Protein AF-A0AAN2BK96-F1 (afdb_monomer_lite)

Organism: NCBI:txid2721545

Secondary structure (DSSP, 8-state):
----SSSSSSHHHHHHHHHHHHHHHHHHHHHHHHGGG----GGGTS-TTPPPHHHHHHHHTTTT-HHHHHHHHHHHHSS-HHHHHHHHTS---HHHHHTTSPBPP--EEEEEE--EEETTTTEEEPPEEEEEES-SS--BPPTT--THHHHHHHHHHHHHHHHHHHHHHHHHHHHHHHHHHHHHHHHHHHHHHHHHTT-

Structure (mmCIF, N/CA/C/O backbone):
data_AF-A0AAN2BK96-F1
#
_entry.id   AF-A0AAN2BK96-F1
#
loop_
_atom_site.group_PDB
_atom_site.id
_atom_site.type_symbol
_atom_site.label_atom_id
_atom_site.label_alt_id
_atom_site.label_comp_id
_atom_site.label_asym_id
_atom_site.label_entity_id
_atom_site.label_seq_id
_atom_site.pdbx_PDB_ins_code
_atom_site.Cartn_x
_atom_site.Cartn_y
_atom_site.Cartn_z
_atom_site.occupancy
_atom_site.B_iso_or_equiv
_atom_site.auth_seq_id
_atom_site.auth_comp_id
_atom_site.auth_asym_id
_atom_site.auth_atom_id
_atom_site.pdbx_PDB_model_num
ATOM 1 N N . MET A 1 1 ? 13.708 -50.971 -84.690 1.00 43.44 1 MET A N 1
ATOM 2 C CA . MET A 1 1 ? 14.410 -49.682 -84.843 1.00 43.44 1 MET A CA 1
ATOM 3 C C . MET A 1 1 ? 14.098 -48.826 -83.619 1.00 43.44 1 MET A C 1
ATOM 5 O O . MET A 1 1 ? 13.141 -48.067 -83.618 1.00 43.44 1 MET A O 1
ATOM 9 N N . ARG A 1 2 ? 14.828 -49.084 -82.526 1.00 47.06 2 ARG A N 1
ATOM 10 C CA . ARG A 1 2 ? 15.032 -48.144 -81.411 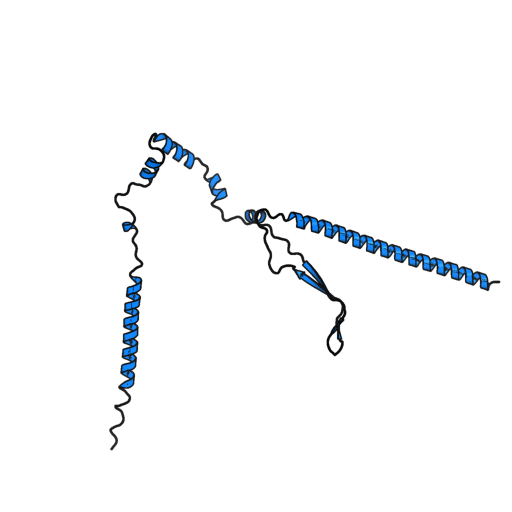1.00 47.06 2 ARG A CA 1
ATOM 11 C C . ARG A 1 2 ? 16.189 -47.246 -81.840 1.00 47.06 2 ARG A C 1
ATOM 13 O O . ARG A 1 2 ? 17.016 -47.746 -82.584 1.00 47.06 2 ARG A O 1
ATOM 20 N N . GLU A 1 3 ? 16.162 -45.978 -81.449 1.00 52.84 3 GLU A N 1
ATOM 21 C CA . GLU A 1 3 ? 17.241 -44.968 -81.482 1.00 52.84 3 GLU A CA 1
ATOM 22 C C . GLU A 1 3 ? 16.605 -43.634 -81.912 1.00 52.84 3 GLU A C 1
ATOM 24 O O . GLU A 1 3 ? 16.598 -43.323 -83.095 1.00 52.84 3 GLU A O 1
ATOM 29 N N . SER A 1 4 ? 15.988 -42.882 -80.990 1.00 56.66 4 SER A N 1
ATOM 30 C CA . SER A 1 4 ? 15.811 -41.411 -81.082 1.00 56.66 4 SER A CA 1
ATOM 31 C C . SER A 1 4 ? 14.843 -40.921 -79.998 1.00 56.66 4 SER A C 1
ATOM 33 O O . SER A 1 4 ? 13.775 -40.430 -80.313 1.00 56.66 4 SER A O 1
ATOM 35 N N . TRP A 1 5 ? 15.134 -41.099 -78.705 1.00 49.12 5 TRP A N 1
ATOM 36 C CA . TRP A 1 5 ? 14.369 -40.420 -77.636 1.00 49.12 5 TRP A CA 1
ATOM 37 C C . TRP A 1 5 ? 15.202 -40.383 -76.343 1.00 49.12 5 TRP A C 1
ATOM 39 O O . TRP A 1 5 ? 14.894 -41.037 -75.355 1.00 49.12 5 TRP A O 1
ATOM 49 N N . SER A 1 6 ? 16.348 -39.693 -76.352 1.00 54.09 6 SER A N 1
ATOM 50 C CA . SER A 1 6 ? 17.142 -39.465 -75.120 1.00 54.09 6 SER A CA 1
ATOM 51 C C . SER A 1 6 ? 17.941 -38.153 -75.088 1.00 54.09 6 SER A C 1
ATOM 53 O O . SER A 1 6 ? 18.587 -37.871 -74.088 1.00 54.09 6 SER A O 1
ATOM 55 N N . ILE A 1 7 ? 17.886 -37.305 -76.124 1.00 55.12 7 ILE A N 1
ATOM 56 C CA . ILE A 1 7 ? 18.774 -36.124 -76.216 1.00 55.12 7 ILE A CA 1
ATOM 57 C C . ILE A 1 7 ? 18.112 -34.829 -75.690 1.00 55.12 7 ILE A C 1
ATOM 59 O O . ILE A 1 7 ? 18.803 -33.893 -75.298 1.00 55.12 7 ILE A O 1
ATOM 63 N N . HIS A 1 8 ? 16.780 -34.766 -75.575 1.00 51.25 8 HIS A N 1
ATOM 64 C CA . HIS A 1 8 ? 16.084 -33.504 -75.273 1.00 51.25 8 HIS A CA 1
ATOM 65 C C . HIS A 1 8 ? 15.910 -33.150 -73.781 1.00 51.25 8 HIS A C 1
ATOM 67 O O . HIS A 1 8 ? 15.555 -32.013 -73.481 1.00 51.25 8 HIS A O 1
ATOM 73 N N . ILE A 1 9 ? 16.183 -34.055 -72.832 1.00 53.56 9 ILE A N 1
ATOM 74 C CA . ILE A 1 9 ? 15.918 -33.804 -71.395 1.00 53.56 9 ILE A CA 1
ATOM 75 C C . ILE A 1 9 ? 17.142 -33.236 -70.646 1.00 53.56 9 ILE A C 1
ATOM 77 O O . ILE A 1 9 ? 16.987 -32.513 -69.663 1.00 53.56 9 ILE A O 1
ATOM 81 N N . THR A 1 10 ? 18.366 -33.455 -71.133 1.00 49.84 10 THR A N 1
ATOM 82 C CA . THR A 1 10 ? 19.593 -33.096 -70.392 1.00 49.84 10 THR A CA 1
ATOM 83 C C . THR A 1 10 ? 19.991 -31.614 -70.516 1.00 49.84 10 THR A C 1
ATOM 85 O O . THR A 1 10 ? 20.664 -31.078 -69.638 1.00 49.84 10 THR A O 1
ATOM 88 N N . ILE A 1 11 ? 19.544 -30.896 -71.553 1.00 53.41 11 ILE A N 1
ATOM 89 C CA . ILE A 1 11 ? 19.986 -29.509 -71.823 1.00 53.41 11 ILE A CA 1
ATOM 90 C C . ILE A 1 11 ? 19.322 -28.486 -70.875 1.00 53.41 11 ILE A C 1
ATOM 92 O O . ILE A 1 11 ? 19.952 -27.509 -70.466 1.00 53.41 11 ILE A O 1
ATOM 96 N N . GLY A 1 12 ? 18.080 -28.726 -70.437 1.00 49.16 12 GLY A N 1
ATOM 97 C CA . GLY A 1 12 ? 17.324 -27.779 -69.601 1.00 49.16 12 GLY A CA 1
ATOM 98 C C . GLY A 1 12 ? 17.775 -27.680 -68.134 1.00 49.16 12 GLY A C 1
ATOM 99 O O . GLY A 1 12 ? 17.540 -26.656 -67.488 1.00 49.16 12 GLY A O 1
ATOM 100 N N . ALA A 1 13 ? 18.431 -28.715 -67.596 1.00 52.06 13 ALA A N 1
ATOM 101 C CA . ALA A 1 13 ? 18.867 -28.764 -66.195 1.00 52.06 13 ALA A CA 1
ATOM 102 C C . ALA A 1 13 ? 20.221 -28.069 -65.955 1.00 52.06 13 ALA A C 1
ATOM 104 O O . ALA A 1 13 ? 20.445 -27.498 -64.887 1.00 52.06 13 ALA A O 1
ATOM 105 N N . HIS A 1 14 ? 21.110 -28.049 -66.955 1.00 50.34 14 HIS A N 1
ATOM 106 C CA . HIS A 1 14 ? 22.412 -27.391 -66.833 1.00 50.34 14 HIS A CA 1
ATOM 107 C C . HIS A 1 14 ? 22.291 -25.859 -66.829 1.00 50.34 14 HIS A C 1
ATOM 109 O O . HIS A 1 14 ? 22.898 -25.213 -65.977 1.00 50.34 14 HIS A O 1
ATOM 115 N N . MET A 1 15 ? 21.447 -25.265 -67.682 1.00 53.28 15 MET A N 1
ATOM 116 C CA . MET A 1 15 ? 21.292 -23.801 -67.776 1.00 5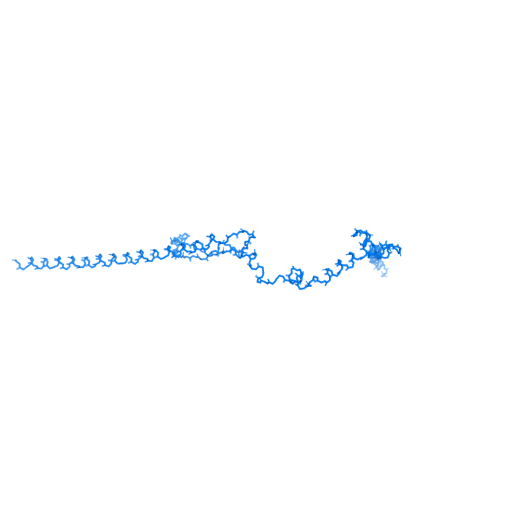3.28 15 MET A CA 1
ATOM 117 C C . MET A 1 15 ? 20.836 -23.128 -66.468 1.00 53.28 15 MET A C 1
ATOM 119 O O . MET A 1 15 ? 21.330 -22.055 -66.127 1.00 53.28 15 MET A O 1
ATOM 123 N N . LYS A 1 16 ? 19.941 -23.757 -65.695 1.00 55.50 16 LYS A N 1
ATOM 124 C CA . LYS A 1 16 ? 19.413 -23.175 -64.445 1.00 55.50 16 LYS A CA 1
ATOM 125 C C . LYS A 1 16 ? 20.465 -23.129 -63.331 1.00 55.50 16 LYS A C 1
ATOM 127 O O . LYS A 1 16 ? 20.542 -22.155 -62.587 1.00 55.50 16 LYS A O 1
ATOM 132 N N . ASN A 1 17 ? 21.329 -24.141 -63.271 1.00 59.97 17 ASN A N 1
ATOM 133 C CA . ASN A 1 17 ? 22.378 -24.241 -62.257 1.00 59.97 17 ASN A CA 1
ATOM 134 C C . ASN A 1 17 ? 23.526 -23.249 -62.500 1.00 59.97 17 ASN A C 1
ATOM 136 O O . ASN A 1 17 ? 24.124 -22.773 -61.536 1.00 59.97 17 ASN A O 1
ATOM 140 N N . TYR A 1 18 ? 23.822 -22.896 -63.757 1.00 65.69 18 TYR A N 1
ATOM 141 C CA . TYR A 1 18 ? 24.802 -21.847 -64.069 1.00 65.69 18 TYR A CA 1
ATOM 142 C C . TYR A 1 18 ? 24.275 -20.445 -63.753 1.00 65.69 18 TYR A C 1
ATOM 144 O O . TYR A 1 18 ? 25.032 -19.612 -63.262 1.00 65.69 18 TYR A O 1
ATOM 152 N N . TRP A 1 19 ? 22.977 -20.200 -63.951 1.00 66.06 19 TRP A N 1
ATOM 153 C CA . TRP A 1 19 ? 22.364 -18.900 -63.671 1.00 66.06 19 TRP A CA 1
ATOM 154 C C . TRP A 1 19 ? 22.292 -18.594 -62.163 1.00 66.06 19 TRP A C 1
ATOM 156 O O . TRP A 1 19 ? 22.614 -17.487 -61.735 1.00 66.06 19 TRP A O 1
ATOM 166 N N . ILE A 1 20 ? 21.993 -19.606 -61.339 1.00 73.44 20 ILE A N 1
ATOM 167 C CA . ILE A 1 20 ? 21.992 -19.486 -59.870 1.00 73.44 20 ILE A CA 1
ATOM 168 C C . ILE A 1 20 ? 23.418 -19.286 -59.328 1.00 73.44 20 ILE A C 1
ATOM 170 O O . ILE A 1 20 ? 23.643 -18.422 -58.481 1.00 73.44 20 ILE A O 1
ATOM 174 N N . LYS A 1 21 ? 24.405 -20.032 -59.847 1.00 75.00 21 LYS A N 1
ATOM 175 C CA . LYS A 1 21 ? 25.816 -19.875 -59.448 1.00 75.00 21 LYS A CA 1
ATOM 176 C C . LYS A 1 21 ? 26.379 -18.505 -59.846 1.00 75.00 21 LYS A C 1
ATOM 178 O O . LYS A 1 21 ? 27.081 -17.893 -59.048 1.00 75.00 21 LYS A O 1
ATOM 183 N N . ALA A 1 22 ? 26.038 -17.998 -61.032 1.00 76.50 22 ALA A N 1
ATOM 184 C CA . ALA A 1 22 ? 26.470 -16.677 -61.491 1.00 76.50 22 ALA A CA 1
ATOM 185 C C . ALA A 1 22 ? 25.876 -15.537 -60.643 1.00 76.50 22 ALA A C 1
ATOM 187 O O . ALA A 1 22 ? 26.593 -14.605 -60.284 1.00 76.50 22 ALA A O 1
ATOM 188 N N . SER A 1 23 ? 24.597 -15.639 -60.260 1.00 76.81 23 SER A N 1
ATOM 189 C CA . SER A 1 23 ? 23.945 -14.669 -59.369 1.00 76.81 23 SER A CA 1
ATOM 190 C C . SER A 1 23 ? 24.567 -14.656 -57.966 1.00 76.81 23 SER A C 1
ATOM 192 O O . SER A 1 23 ? 24.826 -13.582 -57.423 1.00 76.81 23 SER A O 1
ATOM 194 N N . ALA A 1 24 ? 24.888 -15.828 -57.408 1.00 79.12 24 ALA A N 1
ATOM 195 C CA . ALA A 1 24 ? 25.527 -15.935 -56.096 1.00 79.12 24 ALA A CA 1
ATOM 196 C C . ALA A 1 24 ? 26.943 -15.324 -56.067 1.00 79.12 24 ALA A C 1
ATOM 198 O O . ALA A 1 24 ? 27.308 -14.658 -55.098 1.00 79.12 24 ALA A O 1
ATOM 199 N N . ILE A 1 25 ? 27.726 -15.497 -57.140 1.00 82.94 25 ILE A N 1
ATOM 200 C CA . ILE A 1 25 ? 29.071 -14.908 -57.257 1.00 82.94 25 ILE A CA 1
ATOM 201 C C . ILE A 1 25 ? 28.987 -13.377 -57.359 1.00 82.94 25 ILE A C 1
ATOM 203 O O . ILE A 1 25 ? 29.714 -12.674 -56.659 1.00 82.94 25 ILE A O 1
ATOM 207 N N . LEU A 1 26 ? 28.060 -12.849 -58.165 1.00 81.94 26 LEU A N 1
ATOM 208 C CA . LEU A 1 26 ? 27.836 -11.403 -58.286 1.00 81.94 26 LEU A CA 1
ATOM 209 C C . LEU A 1 26 ? 27.384 -10.765 -56.963 1.00 81.94 26 LEU A C 1
ATOM 211 O O . LEU A 1 26 ? 27.874 -9.696 -56.601 1.00 81.94 26 LEU A O 1
ATOM 215 N N . ALA A 1 27 ? 26.507 -11.433 -56.209 1.00 81.44 27 ALA A N 1
ATOM 216 C CA . ALA A 1 27 ? 26.051 -10.954 -54.905 1.00 81.44 27 ALA A CA 1
ATOM 217 C C . ALA A 1 27 ? 27.178 -10.926 -53.854 1.00 81.44 27 ALA A C 1
ATOM 219 O O . ALA A 1 27 ? 27.261 -9.986 -53.064 1.00 81.44 27 ALA A O 1
ATOM 220 N N . SER A 1 28 ? 28.080 -11.915 -53.868 1.00 80.56 28 SER A N 1
ATOM 221 C CA . SER A 1 28 ? 29.244 -11.954 -52.971 1.00 80.56 28 SER A CA 1
ATOM 222 C C . SER A 1 28 ? 30.241 -10.825 -53.253 1.00 80.56 28 SER A C 1
ATOM 224 O O . SER A 1 28 ? 30.736 -10.203 -52.313 1.00 80.56 28 SER A O 1
ATOM 226 N N . ILE A 1 29 ? 30.498 -10.519 -54.528 1.00 82.62 29 ILE A N 1
ATOM 227 C CA . ILE A 1 29 ? 31.388 -9.416 -54.922 1.00 82.62 29 ILE A CA 1
ATOM 228 C C . ILE A 1 29 ? 30.787 -8.069 -54.498 1.00 82.62 29 ILE A C 1
ATOM 230 O O . ILE A 1 29 ? 31.490 -7.219 -53.945 1.00 82.62 29 ILE A O 1
ATOM 234 N N . LEU A 1 30 ? 29.475 -7.890 -54.679 1.00 80.12 30 LEU A N 1
ATOM 235 C CA . LEU A 1 30 ? 28.780 -6.683 -54.239 1.00 80.12 30 LEU A CA 1
ATOM 236 C C . LEU A 1 30 ? 28.860 -6.515 -52.713 1.00 80.12 30 LEU A C 1
ATOM 238 O O . LEU A 1 30 ? 29.214 -5.442 -52.241 1.00 80.12 30 LEU A O 1
ATOM 242 N N . ALA A 1 31 ? 28.632 -7.577 -51.936 1.00 77.94 31 ALA A N 1
ATOM 243 C CA . ALA A 1 31 ? 28.722 -7.525 -50.474 1.00 77.94 31 ALA A CA 1
ATOM 244 C C . ALA A 1 31 ? 30.133 -7.168 -49.963 1.00 77.94 31 ALA A C 1
ATOM 246 O O . ALA A 1 31 ? 30.257 -6.403 -49.009 1.00 77.94 31 ALA A O 1
ATOM 247 N N . MET A 1 32 ? 31.190 -7.655 -50.625 1.00 74.69 32 MET A N 1
ATOM 248 C CA . MET A 1 32 ? 32.583 -7.314 -50.293 1.00 74.69 32 MET A CA 1
ATOM 249 C C . MET A 1 32 ? 32.912 -5.837 -50.571 1.00 74.69 32 MET A C 1
ATOM 251 O O . MET A 1 32 ? 33.769 -5.245 -49.921 1.00 74.69 32 MET A O 1
ATOM 255 N N . SER A 1 33 ? 32.219 -5.233 -51.539 1.00 74.69 33 SER A N 1
ATOM 256 C CA . SER A 1 33 ? 32.417 -3.833 -51.927 1.00 74.69 33 SER A CA 1
ATOM 257 C C . SER A 1 33 ? 31.868 -2.866 -50.872 1.00 74.69 33 SER A C 1
ATOM 259 O O . SER A 1 33 ? 32.441 -1.802 -50.649 1.00 74.69 33 SER A O 1
ATOM 261 N N . LEU A 1 34 ? 30.770 -3.233 -50.199 1.00 71.44 34 LEU A N 1
ATOM 262 C CA . LEU A 1 34 ? 30.114 -2.365 -49.215 1.00 71.44 34 LEU A CA 1
ATOM 263 C C . LEU A 1 34 ? 30.847 -2.303 -47.862 1.00 71.44 34 LEU A C 1
ATOM 265 O O . LEU A 1 34 ? 30.654 -1.346 -47.116 1.00 71.44 34 LEU A O 1
ATOM 269 N N . THR A 1 35 ? 31.702 -3.273 -47.531 1.00 67.50 35 THR A N 1
ATOM 270 C CA . THR A 1 35 ? 32.426 -3.320 -46.245 1.00 67.50 35 THR A CA 1
ATOM 271 C C . THR A 1 35 ? 33.795 -2.633 -46.262 1.00 67.50 35 THR A C 1
ATOM 273 O O . THR A 1 35 ? 34.391 -2.448 -45.201 1.00 67.50 35 THR A O 1
ATOM 276 N N . ALA A 1 36 ? 34.274 -2.159 -47.417 1.00 63.47 36 ALA A N 1
ATOM 277 C CA . ALA A 1 36 ? 35.551 -1.444 -47.541 1.00 63.47 36 ALA A CA 1
ATOM 278 C C . ALA A 1 36 ? 35.549 -0.010 -46.951 1.00 63.47 36 ALA A C 1
ATOM 280 O O . ALA A 1 36 ? 36.565 0.679 -47.004 1.00 63.47 36 ALA A O 1
ATOM 281 N N . GLY A 1 37 ? 34.429 0.451 -46.378 1.00 61.38 37 GLY A N 1
ATOM 282 C CA . GLY A 1 37 ? 34.257 1.816 -45.859 1.00 61.38 37 GLY A CA 1
ATOM 283 C C . GLY A 1 37 ? 34.466 2.021 -44.350 1.00 61.38 37 GLY A C 1
ATOM 284 O O . GLY A 1 37 ? 34.329 3.150 -43.891 1.00 61.38 37 GLY A O 1
ATOM 285 N N . CYS A 1 38 ? 34.783 0.987 -43.558 1.00 67.25 38 CYS A N 1
ATOM 286 C CA . CYS A 1 38 ? 34.811 1.075 -42.082 1.00 67.25 38 CYS A CA 1
ATOM 287 C C . CYS A 1 38 ? 36.208 1.153 -41.426 1.00 67.25 38 CYS A C 1
ATOM 289 O O . CYS A 1 38 ? 36.329 0.901 -40.230 1.00 67.25 38 CYS A O 1
ATOM 291 N N . ALA A 1 39 ? 37.262 1.531 -42.154 1.00 61.75 39 ALA A N 1
ATOM 292 C CA . ALA A 1 39 ? 38.597 1.736 -41.580 1.00 61.75 39 ALA A CA 1
ATOM 293 C C . ALA A 1 39 ? 38.969 3.231 -41.559 1.00 61.75 39 ALA A C 1
ATOM 295 O O . ALA A 1 39 ? 39.639 3.726 -42.461 1.00 61.75 39 ALA A O 1
ATOM 296 N N . SER A 1 40 ? 38.526 3.966 -40.534 1.00 65.69 40 SER A N 1
ATOM 297 C CA . SER A 1 40 ? 39.032 5.318 -40.253 1.00 65.69 40 SER A CA 1
ATOM 298 C C . SER A 1 40 ? 40.221 5.216 -39.294 1.00 65.69 40 SER A C 1
ATOM 300 O O . SER A 1 40 ? 40.052 4.757 -38.166 1.00 65.69 40 SER A O 1
ATOM 302 N N . SER A 1 41 ? 41.419 5.620 -39.729 1.00 61.41 41 SER A N 1
ATOM 303 C CA . SER A 1 41 ? 42.628 5.652 -38.894 1.00 61.41 41 SER A CA 1
ATOM 304 C C . SER A 1 41 ? 42.752 6.984 -38.144 1.00 61.41 41 SER A C 1
ATOM 306 O O . SER A 1 41 ? 42.516 8.055 -38.704 1.00 61.41 41 SER A O 1
ATOM 308 N N . ILE A 1 42 ? 43.121 6.912 -36.861 1.00 59.34 42 ILE A N 1
ATOM 309 C CA . ILE A 1 42 ? 43.234 8.069 -35.955 1.00 59.34 42 ILE A CA 1
ATOM 310 C C . ILE A 1 42 ? 44.344 9.051 -36.368 1.00 59.34 42 ILE A C 1
ATOM 312 O O . ILE A 1 42 ? 44.242 10.243 -36.087 1.00 59.34 42 ILE A O 1
ATOM 316 N N . ASP A 1 43 ? 45.326 8.573 -37.139 1.00 59.62 43 ASP A N 1
ATOM 317 C CA . ASP A 1 43 ? 46.439 9.364 -37.687 1.00 59.62 43 ASP A CA 1
ATOM 318 C C . ASP A 1 43 ? 45.994 10.475 -38.652 1.00 59.62 43 ASP A C 1
ATOM 320 O O . ASP A 1 43 ? 46.781 11.343 -39.007 1.00 59.62 43 ASP A O 1
ATOM 324 N N . LYS A 1 44 ? 44.730 10.474 -39.104 1.00 57.75 44 LYS A N 1
ATOM 325 C CA . LYS A 1 44 ? 44.180 11.552 -39.945 1.00 57.75 44 LYS A CA 1
ATOM 326 C C . LYS A 1 44 ? 43.418 12.629 -39.171 1.00 57.75 44 LYS A C 1
ATOM 328 O O . LYS A 1 44 ? 42.953 13.582 -39.790 1.00 57.75 44 LYS A O 1
ATOM 333 N N . VAL A 1 45 ? 43.248 12.468 -37.858 1.00 62.94 45 VAL A N 1
ATOM 334 C CA . VAL A 1 45 ? 42.465 13.388 -37.009 1.00 62.94 45 VAL A CA 1
ATOM 335 C C . VAL A 1 45 ? 43.360 14.216 -36.085 1.00 62.94 45 VAL A C 1
ATOM 337 O O . VAL A 1 45 ? 42.964 15.300 -35.665 1.00 62.94 45 VAL A O 1
ATOM 340 N N . VAL A 1 46 ? 44.574 13.747 -35.797 1.00 61.75 46 VAL A N 1
ATOM 341 C CA . VAL A 1 46 ? 45.555 14.481 -34.993 1.00 61.75 46 VAL A CA 1
ATOM 342 C C . VAL A 1 46 ? 46.599 15.068 -35.937 1.00 61.75 46 VAL A C 1
ATOM 344 O O . VAL A 1 46 ? 47.257 14.340 -36.670 1.00 61.75 46 VAL A O 1
ATOM 347 N N . GLU A 1 47 ? 46.732 16.393 -35.964 1.00 61.97 47 GLU A N 1
ATOM 348 C CA . GLU A 1 47 ? 47.813 17.055 -36.697 1.00 61.97 47 GLU A CA 1
ATOM 349 C C . GLU A 1 47 ? 49.163 16.636 -36.087 1.00 61.97 47 GLU A C 1
ATOM 351 O O . GLU A 1 47 ? 49.410 16.903 -34.913 1.00 61.97 47 GLU A O 1
ATOM 356 N N . ASP A 1 48 ? 50.066 16.041 -36.876 1.00 63.97 48 ASP A N 1
ATOM 357 C CA . ASP A 1 48 ? 51.405 15.591 -36.426 1.00 63.97 48 ASP A CA 1
ATOM 358 C C . ASP A 1 48 ? 52.270 16.703 -35.793 1.00 63.97 48 ASP A C 1
ATOM 360 O O . ASP A 1 48 ? 53.300 16.435 -35.175 1.00 63.97 48 ASP A O 1
ATOM 364 N N . ARG A 1 49 ? 51.882 17.975 -35.962 1.00 60.88 49 ARG A N 1
ATOM 365 C CA . ARG A 1 49 ? 52.546 19.151 -35.372 1.00 60.88 49 ARG A CA 1
ATOM 366 C C . ARG A 1 49 ? 51.630 19.969 -34.460 1.00 60.88 49 ARG A C 1
ATOM 368 O O . ARG A 1 49 ? 51.892 21.153 -34.241 1.00 60.88 49 ARG A O 1
ATOM 375 N N . GLY A 1 50 ? 50.554 19.362 -33.966 1.00 68.00 50 GLY A N 1
ATOM 376 C CA . GLY A 1 50 ? 49.674 19.971 -32.978 1.00 68.00 50 GLY A CA 1
ATOM 377 C C . GLY A 1 50 ? 50.440 20.289 -31.695 1.00 68.00 50 GLY A C 1
ATOM 378 O O . GLY A 1 50 ? 51.330 19.546 -31.278 1.00 68.00 50 GLY A O 1
ATOM 379 N N . GLN A 1 51 ? 50.115 21.421 -31.074 1.00 69.00 51 GLN A N 1
ATOM 380 C CA . GLN A 1 51 ? 50.630 21.740 -29.748 1.00 69.00 51 GLN A CA 1
ATOM 381 C C . GLN A 1 51 ? 50.187 20.662 -28.757 1.00 69.00 51 GLN A C 1
ATOM 383 O O . GLN A 1 51 ? 49.025 20.253 -28.765 1.00 69.00 51 GLN A O 1
ATOM 388 N N . ASP A 1 52 ? 51.105 20.217 -27.898 1.00 76.19 52 ASP A N 1
ATOM 389 C CA . ASP A 1 52 ? 50.758 19.278 -26.836 1.00 76.19 52 ASP A CA 1
ATOM 390 C C . ASP A 1 52 ? 49.635 19.874 -25.981 1.00 76.19 52 ASP A C 1
ATOM 392 O O . ASP A 1 52 ? 49.647 21.071 -25.664 1.00 76.19 52 ASP A O 1
ATOM 396 N N . MET A 1 53 ? 48.663 19.046 -25.604 1.00 73.38 53 MET A N 1
ATOM 397 C CA . MET A 1 53 ? 47.485 19.481 -24.856 1.00 73.38 53 MET A CA 1
ATOM 398 C C . MET A 1 53 ? 47.887 20.199 -23.565 1.00 73.38 53 MET A C 1
ATOM 400 O O . MET A 1 53 ? 47.238 21.172 -23.182 1.00 73.38 53 MET A O 1
ATOM 404 N N . GLU A 1 54 ? 48.998 19.797 -22.934 1.00 73.25 54 GLU A N 1
ATOM 405 C CA . GLU A 1 54 ? 49.551 20.489 -21.765 1.00 73.25 54 GLU A CA 1
ATOM 406 C C . GLU A 1 54 ? 49.851 21.970 -22.046 1.00 73.25 54 GLU A C 1
ATOM 408 O O . GLU A 1 54 ? 49.500 22.840 -21.244 1.00 73.25 54 GLU A O 1
ATOM 413 N N . SER A 1 55 ? 50.438 22.277 -23.202 1.00 70.88 55 SER A N 1
ATOM 414 C CA . SER A 1 55 ? 50.780 23.649 -23.583 1.00 70.88 55 SER A CA 1
ATOM 415 C C . SER A 1 55 ? 49.541 24.509 -23.861 1.00 70.88 55 SER A C 1
ATOM 417 O O . SER A 1 55 ? 49.490 25.669 -23.445 1.00 70.88 55 SER A O 1
ATOM 419 N N . ILE A 1 56 ? 48.496 23.927 -24.457 1.00 73.56 56 ILE A N 1
ATOM 420 C CA . ILE A 1 56 ? 47.213 24.598 -24.701 1.00 73.56 56 ILE A CA 1
ATOM 421 C C . ILE A 1 56 ? 46.544 24.944 -23.365 1.00 73.56 56 ILE A C 1
ATOM 423 O O . ILE A 1 56 ? 46.124 26.083 -23.147 1.00 73.56 56 ILE A O 1
ATOM 427 N N . TYR A 1 57 ? 46.494 23.996 -22.425 1.00 70.75 57 TYR A N 1
ATOM 428 C CA . TYR A 1 57 ? 45.924 24.247 -21.101 1.00 70.75 57 TYR A CA 1
ATOM 429 C C . TYR A 1 57 ? 46.716 25.291 -20.308 1.00 70.75 57 TYR A C 1
ATOM 431 O O . TYR A 1 57 ? 46.105 26.132 -19.646 1.00 70.75 57 TYR A O 1
ATOM 439 N N . ALA A 1 58 ? 48.049 25.287 -20.395 1.00 68.81 58 ALA A N 1
ATOM 440 C CA . ALA A 1 58 ? 48.886 26.305 -19.763 1.00 68.81 58 ALA A CA 1
ATOM 441 C C . ALA A 1 58 ? 48.616 27.710 -20.332 1.00 68.81 58 ALA A C 1
ATOM 443 O O . ALA A 1 58 ? 48.520 28.674 -19.570 1.00 68.81 58 ALA A O 1
ATOM 444 N N . HIS A 1 59 ? 48.427 27.817 -21.650 1.00 68.00 59 HIS A N 1
ATOM 445 C CA . HIS A 1 59 ? 48.160 29.079 -22.340 1.00 68.00 59 HIS A CA 1
ATOM 446 C C . HIS A 1 59 ? 46.784 29.671 -21.977 1.00 68.00 59 HIS A C 1
ATOM 448 O O . HIS A 1 59 ? 46.674 30.861 -21.680 1.00 68.00 59 HIS A O 1
ATOM 454 N N . TYR A 1 60 ? 45.730 28.847 -21.922 1.00 66.56 60 TYR A N 1
ATOM 455 C CA . TYR A 1 60 ? 44.373 29.303 -21.581 1.00 66.56 60 TYR A CA 1
ATOM 456 C C . TYR A 1 60 ? 44.133 29.503 -20.073 1.00 66.56 60 TYR A C 1
ATOM 458 O O . TYR A 1 60 ? 43.226 30.240 -19.688 1.00 66.56 60 TYR A O 1
ATOM 466 N N . ALA A 1 61 ? 44.936 28.896 -19.193 1.00 65.06 61 ALA A N 1
ATOM 467 C CA . ALA A 1 61 ? 44.760 28.985 -17.738 1.00 65.06 61 ALA A CA 1
ATOM 468 C C . ALA A 1 61 ? 45.256 30.301 -17.091 1.00 65.06 61 ALA A C 1
ATOM 470 O O . ALA A 1 61 ? 45.191 30.424 -15.859 1.00 65.06 61 ALA A O 1
ATOM 471 N N . GLY A 1 62 ? 45.694 31.279 -17.893 1.00 59.72 62 GLY A N 1
ATOM 472 C CA . GLY A 1 62 ? 46.192 32.586 -17.453 1.00 59.72 62 GLY A CA 1
ATOM 473 C C . GLY A 1 62 ? 47.719 32.610 -17.398 1.00 59.72 62 GLY A C 1
ATOM 474 O O . GLY A 1 62 ? 48.319 32.288 -16.371 1.00 59.72 62 GLY A O 1
ATOM 475 N N . GLY A 1 63 ? 48.333 32.992 -18.518 1.00 59.50 63 GLY A N 1
ATOM 476 C CA . GLY A 1 63 ? 49.760 32.862 -18.824 1.00 59.50 63 GLY A CA 1
ATOM 477 C C . GLY A 1 63 ? 50.758 33.733 -18.055 1.00 59.50 63 GLY A C 1
ATOM 478 O O . GLY A 1 63 ? 51.836 33.953 -18.585 1.00 59.50 63 GLY A O 1
ATOM 479 N N . ASP A 1 64 ? 50.477 34.195 -16.831 1.00 60.34 64 ASP A N 1
ATOM 480 C CA . ASP A 1 64 ? 51.388 35.144 -16.161 1.00 60.34 64 ASP A CA 1
ATOM 481 C C . ASP A 1 64 ? 52.170 34.627 -14.956 1.00 60.34 64 ASP A C 1
ATOM 483 O O . ASP A 1 64 ? 53.091 35.306 -14.513 1.00 60.34 64 ASP A O 1
ATOM 487 N N . LYS A 1 65 ? 51.906 33.429 -14.418 1.00 59.28 65 LYS A N 1
ATOM 488 C CA . LYS A 1 65 ? 52.805 32.832 -13.408 1.00 59.28 65 LYS A CA 1
ATOM 489 C C . LYS A 1 65 ? 52.805 31.315 -13.531 1.00 59.28 65 LYS A C 1
ATOM 491 O O . LYS A 1 65 ? 51.853 30.677 -13.091 1.00 59.28 65 LYS A O 1
ATOM 496 N N . ALA A 1 66 ? 53.902 30.729 -14.014 1.00 60.62 66 ALA A N 1
ATOM 497 C CA . ALA A 1 66 ? 54.153 29.281 -13.947 1.00 60.62 66 ALA A CA 1
ATOM 498 C C . ALA A 1 66 ? 53.897 28.708 -12.530 1.00 60.62 66 ALA A C 1
ATOM 500 O O . ALA A 1 66 ? 53.381 27.603 -12.371 1.00 60.62 66 ALA A O 1
ATOM 501 N N . ASN A 1 67 ? 54.114 29.525 -11.490 1.00 65.12 67 ASN A N 1
ATOM 502 C CA . ASN A 1 67 ? 53.789 29.199 -10.099 1.00 65.12 67 ASN A CA 1
ATOM 503 C C . ASN A 1 67 ? 52.294 28.966 -9.828 1.00 65.12 67 ASN A C 1
ATOM 505 O O . ASN A 1 67 ? 51.964 28.183 -8.944 1.00 65.12 67 ASN A O 1
ATOM 509 N N . ASN A 1 68 ? 51.376 29.619 -10.545 1.00 65.44 68 ASN A N 1
ATOM 510 C CA . ASN A 1 68 ? 49.937 29.432 -10.345 1.00 65.44 68 ASN A CA 1
ATOM 511 C C . ASN A 1 68 ? 49.445 28.120 -10.953 1.00 65.44 68 ASN A C 1
ATOM 513 O O . ASN A 1 68 ? 48.577 27.484 -10.358 1.00 65.44 68 ASN A O 1
ATOM 517 N N . TYR A 1 69 ? 50.004 27.700 -12.090 1.00 68.75 69 TYR A N 1
ATOM 518 C CA . TYR A 1 69 ? 49.696 26.401 -12.686 1.00 68.75 69 TYR A CA 1
ATOM 519 C C . TYR A 1 69 ? 50.191 25.263 -11.795 1.00 68.75 69 TYR A C 1
ATOM 521 O O . TYR A 1 69 ? 49.399 24.407 -11.410 1.00 68.75 69 TYR A O 1
ATOM 529 N N . GLU A 1 70 ? 51.449 25.321 -11.355 1.00 70.50 70 GLU A N 1
ATOM 530 C CA . GLU A 1 70 ? 52.025 24.319 -10.453 1.00 70.50 70 GLU A CA 1
ATOM 531 C C . GLU A 1 70 ? 51.330 24.292 -9.089 1.00 70.50 70 GLU A C 1
ATOM 533 O O . GLU A 1 70 ? 51.032 23.226 -8.545 1.00 70.50 70 GLU A O 1
ATOM 538 N N . ARG A 1 71 ? 50.967 25.460 -8.546 1.00 68.62 71 ARG A N 1
ATOM 539 C CA . ARG A 1 71 ? 50.154 25.543 -7.327 1.00 68.62 71 ARG A CA 1
ATOM 540 C C . ARG A 1 71 ? 48.770 24.943 -7.542 1.00 68.62 71 ARG A C 1
ATOM 542 O O . ARG A 1 71 ? 48.293 24.238 -6.661 1.00 68.62 71 ARG A O 1
ATOM 549 N N . ARG A 1 72 ? 48.141 25.160 -8.703 1.00 67.38 72 ARG A N 1
ATOM 550 C CA . ARG A 1 72 ? 46.828 24.590 -9.033 1.00 67.38 72 ARG A CA 1
ATOM 551 C C . ARG A 1 72 ? 46.909 23.073 -9.218 1.00 67.38 72 ARG A C 1
ATOM 553 O O . ARG A 1 72 ? 46.101 22.372 -8.617 1.00 67.38 72 ARG A O 1
ATOM 560 N N . LYS A 1 73 ? 47.921 22.563 -9.931 1.00 68.69 73 LYS A N 1
ATOM 561 C CA . LYS A 1 73 ? 48.249 21.128 -10.028 1.00 68.69 73 LYS A CA 1
ATOM 562 C C . LYS A 1 73 ? 48.410 20.517 -8.640 1.00 68.69 73 LYS A C 1
ATOM 564 O O . LYS A 1 73 ? 47.740 19.541 -8.332 1.00 68.69 73 LYS A O 1
ATOM 569 N N . ARG A 1 74 ? 49.190 21.138 -7.748 1.00 69.44 74 ARG A N 1
ATOM 570 C CA . ARG A 1 74 ? 49.322 20.668 -6.359 1.00 69.44 74 ARG A CA 1
ATOM 571 C C . ARG A 1 74 ? 48.004 20.723 -5.593 1.00 69.44 74 ARG A C 1
ATOM 573 O O . ARG A 1 74 ? 47.686 19.758 -4.924 1.00 69.44 74 ARG A O 1
ATOM 580 N N . THR A 1 75 ? 47.196 21.776 -5.715 1.00 67.19 75 THR A N 1
ATOM 581 C CA . THR A 1 75 ? 45.879 21.826 -5.045 1.00 67.19 75 THR A CA 1
ATOM 582 C C . THR A 1 75 ? 44.872 20.815 -5.597 1.00 67.19 75 THR A C 1
ATOM 584 O O . THR A 1 75 ? 43.990 20.378 -4.866 1.00 67.19 75 THR A O 1
ATOM 587 N N . LEU A 1 76 ? 44.984 20.440 -6.874 1.00 64.69 76 LEU A N 1
ATOM 588 C CA . LEU A 1 76 ? 44.175 19.384 -7.479 1.00 64.69 76 LEU A CA 1
ATOM 589 C C . LEU A 1 76 ? 44.673 17.997 -7.051 1.00 64.69 76 LEU A C 1
ATOM 591 O O . LEU A 1 76 ? 43.850 17.135 -6.772 1.00 64.69 76 LEU A O 1
ATOM 595 N N . ASN A 1 77 ? 45.989 17.820 -6.917 1.00 64.44 77 ASN A N 1
ATOM 596 C CA . ASN A 1 77 ? 46.617 16.574 -6.469 1.00 64.44 77 ASN A CA 1
ATOM 597 C C . ASN A 1 77 ? 46.544 16.373 -4.942 1.00 64.44 77 ASN A C 1
ATOM 599 O O . ASN A 1 77 ? 46.635 15.243 -4.481 1.00 64.44 77 ASN A O 1
ATOM 603 N N . MET A 1 78 ? 46.383 17.449 -4.161 1.00 58.78 78 MET A N 1
ATOM 604 C CA . ME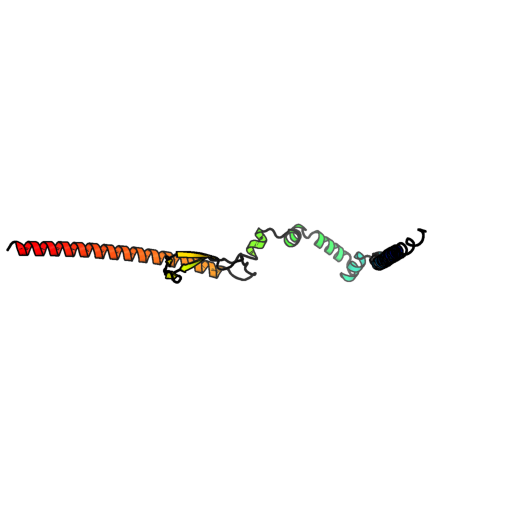T A 1 78 ? 46.169 17.422 -2.704 1.00 58.78 78 MET A CA 1
ATOM 605 C C . MET A 1 78 ? 44.690 17.431 -2.311 1.00 58.78 78 MET A C 1
ATOM 607 O O . MET A 1 78 ? 44.373 17.333 -1.130 1.00 58.78 78 MET A O 1
ATOM 611 N N . ARG A 1 79 ? 43.762 17.567 -3.266 1.00 53.66 79 ARG A N 1
ATOM 612 C CA . ARG A 1 79 ? 42.367 17.223 -2.991 1.00 53.66 79 ARG A CA 1
ATOM 613 C C . ARG A 1 79 ? 42.327 15.717 -2.823 1.00 53.66 79 ARG A C 1
ATOM 615 O O . ARG A 1 79 ? 42.465 15.004 -3.813 1.00 53.66 79 ARG A O 1
ATOM 622 N N . ASP A 1 80 ? 42.137 15.267 -1.587 1.00 50.16 80 ASP A N 1
ATOM 623 C CA . ASP A 1 80 ? 41.982 13.856 -1.264 1.00 50.16 80 ASP A CA 1
ATOM 624 C C . ASP A 1 80 ? 41.048 13.195 -2.276 1.00 50.16 80 ASP A C 1
ATOM 626 O O . ASP A 1 80 ? 39.861 13.537 -2.391 1.00 50.16 80 ASP A O 1
ATOM 630 N N . ALA A 1 81 ? 41.605 12.246 -3.029 1.00 51.97 81 ALA A N 1
ATOM 631 C CA . ALA A 1 81 ? 40.850 11.392 -3.933 1.00 51.97 81 ALA A CA 1
ATOM 632 C C . ALA A 1 81 ? 39.751 10.619 -3.174 1.00 51.97 81 ALA A C 1
ATOM 634 O O . ALA A 1 81 ? 38.759 10.214 -3.781 1.00 51.97 81 ALA A O 1
ATOM 635 N N . GLU A 1 82 ? 39.856 10.508 -1.845 1.00 50.81 82 GLU A N 1
ATOM 636 C CA . GLU A 1 82 ? 38.795 10.030 -0.953 1.00 50.81 82 GLU A CA 1
ATOM 637 C C . GLU A 1 82 ? 37.504 10.861 -1.046 1.00 50.81 82 GLU A C 1
ATOM 639 O O . GLU A 1 82 ? 36.413 10.292 -1.074 1.00 50.81 82 GLU A O 1
ATOM 644 N N . SER A 1 83 ? 37.591 12.187 -1.204 1.00 52.00 83 SER A N 1
ATOM 645 C CA . SER A 1 83 ? 36.399 13.049 -1.281 1.00 52.00 83 SER A CA 1
ATOM 646 C C . SER A 1 83 ? 35.668 12.967 -2.629 1.00 52.00 83 SER A C 1
ATOM 648 O O . SER A 1 83 ? 34.465 13.220 -2.705 1.00 52.00 83 SER A O 1
ATOM 650 N N . ARG A 1 84 ? 36.368 12.581 -3.707 1.00 47.38 84 ARG A N 1
ATOM 651 C CA . ARG A 1 84 ? 35.777 12.388 -5.047 1.00 47.38 84 ARG A CA 1
ATOM 652 C C . ARG A 1 84 ? 35.343 10.945 -5.304 1.00 47.38 84 ARG A C 1
ATOM 654 O O . ARG A 1 84 ? 34.398 10.728 -6.060 1.00 47.38 84 ARG A O 1
ATOM 661 N N . SER A 1 85 ? 35.961 9.965 -4.646 1.00 47.75 85 SER A N 1
ATOM 662 C CA . SER A 1 85 ? 35.558 8.560 -4.775 1.00 47.75 85 SER A CA 1
ATOM 663 C C . SER A 1 85 ? 34.178 8.291 -4.155 1.00 47.75 85 SER A C 1
ATOM 665 O O . SER A 1 85 ? 33.384 7.532 -4.711 1.00 47.75 85 SER A O 1
ATOM 667 N N . ALA A 1 86 ? 33.811 9.008 -3.086 1.00 51.62 86 ALA A N 1
ATOM 668 C CA . ALA A 1 86 ? 32.507 8.848 -2.434 1.00 51.62 86 ALA A CA 1
ATOM 669 C C . ALA A 1 86 ? 31.296 9.316 -3.277 1.00 51.62 86 ALA A C 1
ATOM 671 O O . ALA A 1 86 ? 30.165 8.888 -3.003 1.00 51.62 86 ALA A O 1
ATOM 672 N N . MET A 1 87 ? 31.514 10.169 -4.291 1.00 52.06 87 MET A N 1
ATOM 673 C CA . MET A 1 87 ? 30.435 10.756 -5.101 1.00 52.06 87 MET A CA 1
ATOM 674 C C . MET A 1 87 ? 30.329 10.180 -6.524 1.00 52.06 87 MET A C 1
ATOM 676 O O . MET A 1 87 ? 29.230 10.154 -7.066 1.00 52.06 87 MET A O 1
ATOM 680 N N . THR A 1 88 ? 31.417 9.700 -7.142 1.00 54.97 88 THR A N 1
ATOM 681 C CA . THR A 1 88 ? 31.390 9.301 -8.572 1.00 54.97 88 THR A CA 1
ATOM 682 C C . THR A 1 88 ? 31.931 7.902 -8.892 1.00 54.97 88 THR A C 1
ATOM 684 O O . THR A 1 88 ? 31.928 7.531 -10.060 1.00 54.97 88 THR A O 1
ATOM 687 N N . GLY A 1 89 ? 32.400 7.123 -7.906 1.00 53.91 89 GLY A N 1
ATOM 688 C CA . GLY A 1 89 ? 33.139 5.873 -8.166 1.00 53.91 89 GLY A CA 1
ATOM 689 C C . GLY A 1 89 ? 32.477 4.557 -7.747 1.00 53.91 89 GLY A C 1
ATOM 690 O O . GLY A 1 89 ? 32.868 3.508 -8.250 1.00 53.91 89 GLY A O 1
ATOM 691 N N . PHE A 1 90 ? 31.487 4.575 -6.853 1.00 54.81 90 PHE A N 1
ATOM 692 C CA . PHE A 1 90 ? 30.843 3.345 -6.383 1.00 54.81 90 PHE A CA 1
ATOM 693 C C . PHE A 1 90 ? 29.483 3.150 -7.062 1.00 54.81 90 PHE A C 1
ATOM 695 O O . PHE A 1 90 ? 28.714 4.115 -7.132 1.00 54.81 90 PHE A O 1
ATOM 702 N N . PRO A 1 91 ? 29.142 1.929 -7.532 1.00 58.59 91 PRO A N 1
ATOM 703 C CA . PRO A 1 91 ? 27.773 1.635 -7.940 1.00 58.59 91 PRO A CA 1
ATOM 704 C C . PRO A 1 91 ? 26.847 2.021 -6.782 1.00 58.59 91 PRO A C 1
ATOM 706 O O . PRO A 1 91 ? 27.235 1.834 -5.623 1.00 58.59 91 PRO A O 1
ATOM 709 N N . PRO A 1 92 ? 25.666 2.602 -7.051 1.00 62.28 92 PRO A N 1
ATOM 710 C CA . PRO A 1 92 ? 24.802 3.088 -5.991 1.00 62.28 92 PRO A CA 1
ATOM 711 C C . PRO A 1 92 ? 24.505 1.925 -5.042 1.00 62.28 92 PRO A C 1
ATOM 713 O O . PRO A 1 92 ? 23.823 0.965 -5.397 1.00 62.28 92 PRO A O 1
ATOM 716 N N . HIS A 1 93 ? 25.091 1.981 -3.845 1.00 65.38 93 HIS A N 1
ATOM 717 C CA . HIS A 1 93 ? 24.891 0.956 -2.833 1.00 65.38 93 HIS A CA 1
ATOM 718 C C . HIS A 1 93 ? 23.377 0.897 -2.562 1.00 65.38 93 HIS A C 1
ATOM 720 O O . HIS A 1 93 ? 22.769 1.962 -2.420 1.00 65.38 93 HIS A O 1
ATOM 726 N N . PRO A 1 94 ? 22.721 -0.279 -2.534 1.00 66.00 94 PRO A N 1
ATOM 727 C CA . PRO A 1 94 ? 21.261 -0.374 -2.440 1.00 66.00 94 PRO A CA 1
ATOM 728 C C . PRO A 1 94 ? 20.674 0.404 -1.257 1.00 66.00 94 PRO A C 1
ATOM 730 O O . PRO A 1 94 ? 19.563 0.919 -1.351 1.00 66.00 94 PRO A O 1
ATOM 733 N N . GLU A 1 95 ? 21.423 0.561 -0.168 1.00 69.31 95 GLU A N 1
ATOM 734 C CA . GLU A 1 95 ? 21.035 1.383 0.983 1.00 69.31 95 GLU A CA 1
ATOM 735 C C . GLU A 1 95 ? 20.937 2.884 0.654 1.00 69.31 95 GLU A C 1
ATOM 737 O O . GLU A 1 95 ? 20.052 3.583 1.149 1.00 69.31 95 GLU A O 1
ATOM 742 N N . ARG A 1 96 ? 21.782 3.377 -0.260 1.00 67.12 96 ARG A N 1
ATOM 743 C CA . ARG A 1 96 ? 21.764 4.762 -0.746 1.00 67.12 96 ARG A CA 1
ATOM 744 C C . ARG A 1 96 ? 20.593 5.034 -1.702 1.00 67.12 96 ARG A C 1
ATOM 746 O O . ARG A 1 96 ? 20.145 6.162 -1.811 1.00 67.12 96 ARG A O 1
ATOM 753 N N . VAL A 1 97 ? 20.061 4.025 -2.389 1.00 69.06 97 VAL A N 1
ATOM 754 C CA . VAL A 1 97 ? 18.916 4.217 -3.307 1.00 69.06 97 VAL A CA 1
ATOM 755 C C . VAL A 1 97 ? 17.583 4.171 -2.560 1.00 69.06 97 VAL A C 1
ATOM 757 O O . VAL A 1 97 ? 16.647 4.884 -2.916 1.00 69.06 97 VAL A O 1
ATOM 760 N N . ARG A 1 98 ? 17.503 3.376 -1.484 1.00 69.12 98 ARG A N 1
ATOM 761 C CA . ARG A 1 98 ? 16.273 3.175 -0.698 1.00 69.12 98 ARG A CA 1
ATOM 762 C C . ARG A 1 98 ? 15.703 4.457 -0.092 1.00 69.12 98 ARG A C 1
ATOM 764 O O . ARG A 1 98 ? 14.487 4.559 0.019 1.00 69.12 98 ARG A O 1
ATOM 771 N N . HIS A 1 99 ? 16.551 5.407 0.302 1.00 72.19 99 HIS A N 1
ATOM 772 C CA . HIS A 1 99 ? 16.090 6.677 0.873 1.00 72.19 99 HIS A CA 1
ATOM 773 C C . HIS A 1 99 ? 15.680 7.707 -0.189 1.00 72.19 99 HIS A C 1
ATOM 775 O O . HIS A 1 99 ? 14.891 8.594 0.112 1.00 72.19 99 HIS A O 1
ATOM 781 N N . LEU A 1 100 ? 16.202 7.597 -1.416 1.00 77.81 100 LEU A N 1
ATOM 782 C CA . LEU A 1 100 ? 15.880 8.515 -2.514 1.00 77.81 100 LEU A CA 1
ATOM 783 C C . LEU A 1 100 ? 14.553 8.160 -3.187 1.00 77.81 100 LEU A C 1
ATOM 785 O O . LEU A 1 100 ? 13.816 9.052 -3.593 1.00 77.81 100 LEU A O 1
ATOM 789 N N . PHE A 1 101 ? 14.259 6.861 -3.281 1.00 84.38 101 PHE A N 1
ATOM 790 C CA . PHE A 1 101 ? 13.053 6.328 -3.909 1.00 84.38 101 PHE A CA 1
ATOM 791 C C . PHE A 1 101 ? 12.388 5.322 -2.962 1.00 84.38 101 PHE A C 1
ATOM 793 O O . PHE A 1 101 ? 12.551 4.107 -3.131 1.00 84.38 101 PHE A O 1
ATOM 800 N N . PRO A 1 102 ? 11.685 5.787 -1.914 1.00 82.88 102 PRO A N 1
ATOM 801 C CA . PRO A 1 102 ? 10.958 4.887 -1.035 1.00 82.88 102 PRO A CA 1
ATOM 802 C C . PRO A 1 102 ? 9.810 4.217 -1.799 1.00 82.88 102 PRO A C 1
ATOM 804 O O . PRO A 1 102 ? 9.213 4.793 -2.708 1.00 82.88 102 PRO A O 1
ATOM 807 N N . LYS A 1 103 ? 9.488 2.972 -1.438 1.00 86.06 103 LYS A N 1
ATOM 808 C CA . LYS A 1 103 ? 8.334 2.266 -2.010 1.00 86.06 103 LYS A CA 1
ATOM 809 C C . LYS A 1 103 ? 7.045 2.928 -1.544 1.00 86.06 103 LYS A C 1
ATOM 811 O O . LYS A 1 103 ? 6.881 3.170 -0.348 1.00 86.06 103 LYS A O 1
ATOM 816 N N . LEU A 1 104 ? 6.121 3.142 -2.471 1.00 86.88 104 LEU A N 1
ATOM 817 C CA . LEU A 1 104 ? 4.755 3.493 -2.123 1.00 86.88 104 LEU A CA 1
ATOM 818 C C . LEU A 1 104 ? 4.047 2.244 -1.578 1.00 86.88 104 LEU A C 1
ATOM 820 O O . LEU A 1 104 ? 4.212 1.151 -2.133 1.00 86.88 104 LEU A O 1
ATOM 824 N N . PRO A 1 105 ? 3.285 2.373 -0.482 1.00 86.00 105 PRO A N 1
ATOM 825 C CA . PRO A 1 105 ? 2.512 1.266 0.051 1.00 86.00 105 PRO A CA 1
ATOM 826 C C . PRO A 1 105 ? 1.432 0.856 -0.951 1.00 86.00 105 PRO A C 1
ATOM 828 O O . PRO A 1 105 ? 0.797 1.692 -1.591 1.00 86.00 105 PRO A O 1
ATOM 831 N N . ASN A 1 106 ? 1.233 -0.452 -1.074 1.00 90.81 106 ASN A N 1
ATOM 832 C CA . ASN A 1 106 ? 0.195 -1.050 -1.901 1.00 90.81 106 ASN A CA 1
ATOM 833 C C . ASN A 1 106 ? -0.789 -1.761 -0.961 1.00 90.81 106 ASN A C 1
ATOM 835 O O . ASN A 1 106 ? -0.501 -2.890 -0.557 1.00 90.81 106 ASN A O 1
ATOM 839 N N . PRO A 1 107 ? -1.867 -1.088 -0.519 1.00 89.44 107 PRO A N 1
ATOM 840 C CA . PRO A 1 107 ? -2.778 -1.661 0.462 1.00 89.44 107 PRO A CA 1
ATOM 841 C C . PRO A 1 107 ? -3.514 -2.875 -0.111 1.00 89.44 107 PRO A C 1
ATOM 843 O O . PRO A 1 107 ? -3.781 -2.965 -1.315 1.00 89.44 107 PRO A O 1
ATOM 846 N N . GLU A 1 108 ? -3.856 -3.809 0.772 1.00 91.12 108 GLU A N 1
ATOM 847 C CA . GLU A 1 108 ? -4.779 -4.891 0.447 1.00 91.12 108 GLU A CA 1
ATOM 848 C C . GLU A 1 108 ? -6.216 -4.386 0.570 1.00 91.12 108 GLU A C 1
ATOM 850 O O . GLU A 1 108 ? -6.575 -3.674 1.507 1.00 91.12 108 GLU A O 1
ATOM 855 N N . LEU A 1 109 ? -7.037 -4.761 -0.400 1.00 92.94 109 LEU A N 1
ATOM 856 C CA . LEU A 1 109 ? -8.450 -4.457 -0.467 1.00 92.94 109 LEU A CA 1
ATOM 857 C C . LEU A 1 109 ? -9.243 -5.740 -0.251 1.00 92.94 109 LEU A C 1
ATOM 859 O O . LEU A 1 109 ? -8.863 -6.824 -0.707 1.00 92.94 109 LEU A O 1
ATOM 863 N N . PHE A 1 110 ? -10.377 -5.593 0.422 1.00 95.12 110 PHE A N 1
ATOM 864 C CA . PHE A 1 110 ? -11.306 -6.677 0.690 1.00 95.12 110 PHE A CA 1
ATOM 865 C C . PHE A 1 110 ? -12.619 -6.393 -0.032 1.00 95.12 110 PHE A C 1
ATOM 867 O O . PHE A 1 110 ? -13.241 -5.354 0.179 1.00 95.12 110 PHE A O 1
ATOM 874 N N . MET A 1 111 ? -13.059 -7.318 -0.880 1.00 95.12 111 MET A N 1
ATOM 875 C CA . MET A 1 111 ? -14.383 -7.256 -1.494 1.00 95.12 111 MET A CA 1
ATOM 876 C C . MET A 1 111 ? -15.301 -8.258 -0.813 1.00 95.12 111 MET A C 1
ATOM 878 O O . MET A 1 111 ? -15.053 -9.464 -0.839 1.00 95.12 111 MET A O 1
ATOM 882 N N . PHE A 1 112 ? -1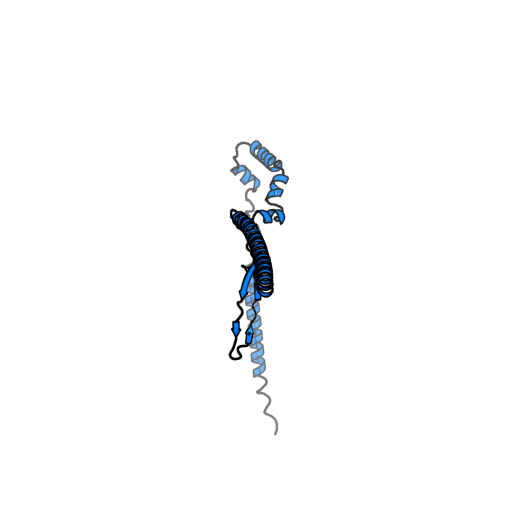6.384 -7.744 -0.237 1.00 96.25 112 PHE A N 1
ATOM 883 C CA . PHE A 1 112 ? -17.471 -8.553 0.290 1.00 96.25 112 PHE A CA 1
ATOM 884 C C . PHE A 1 112 ? -18.460 -8.894 -0.823 1.00 96.25 112 PHE A C 1
ATOM 886 O O . PHE A 1 112 ? -19.045 -8.009 -1.451 1.00 96.25 112 PHE A O 1
ATOM 893 N N . VAL A 1 113 ? -18.679 -10.187 -1.036 1.00 94.75 113 VAL A N 1
ATOM 894 C CA . VAL A 1 113 ? -19.710 -10.685 -1.939 1.00 94.75 113 VAL A CA 1
ATOM 895 C C . VAL A 1 113 ? -20.907 -11.112 -1.103 1.00 94.75 113 VAL A C 1
ATOM 897 O O . VAL A 1 113 ? -20.838 -12.052 -0.310 1.00 94.75 113 VAL A O 1
ATOM 900 N N . ARG A 1 114 ? -22.022 -10.396 -1.281 1.00 95.94 114 ARG A N 1
ATOM 901 C CA . ARG A 1 114 ? -23.295 -10.710 -0.622 1.00 95.94 114 ARG A CA 1
ATOM 902 C C . ARG A 1 114 ? -23.799 -12.081 -1.095 1.00 95.94 114 ARG A C 1
ATOM 904 O O . ARG A 1 114 ? -23.702 -12.351 -2.295 1.00 95.94 114 ARG A O 1
ATOM 911 N N . PRO A 1 115 ? -24.406 -12.901 -0.217 1.00 95.62 115 PRO A N 1
ATOM 912 C CA . PRO A 1 115 ? -25.105 -14.103 -0.648 1.00 95.62 115 PRO A CA 1
ATOM 913 C C . PRO A 1 115 ? -26.126 -13.787 -1.742 1.00 95.62 115 PRO A C 1
ATOM 915 O O . PRO A 1 115 ? -26.897 -12.832 -1.614 1.00 95.62 115 PRO A O 1
ATOM 918 N N . HIS A 1 116 ? -26.129 -14.574 -2.812 1.00 93.75 116 HIS A N 1
ATOM 919 C CA . HIS A 1 116 ? -27.076 -14.433 -3.916 1.00 93.75 116 HIS A CA 1
ATOM 920 C C . HIS A 1 116 ? -27.249 -15.769 -4.645 1.00 93.75 116 HIS A C 1
ATOM 922 O O . HIS A 1 116 ? -26.384 -16.637 -4.577 1.00 93.75 116 HIS A O 1
ATOM 928 N N . ALA A 1 117 ? -28.379 -15.956 -5.322 1.00 94.69 117 ALA A N 1
ATOM 929 C CA . ALA A 1 117 ? -28.606 -17.123 -6.171 1.00 94.69 117 ALA A CA 1
ATOM 930 C C . ALA A 1 117 ? -28.140 -16.825 -7.601 1.00 94.69 117 ALA A C 1
ATOM 932 O O . ALA A 1 117 ? -28.303 -15.697 -8.074 1.00 94.69 117 ALA A O 1
ATOM 933 N N . VAL A 1 118 ? -27.576 -17.818 -8.291 1.00 92.38 118 VAL A N 1
ATOM 934 C CA . VAL A 1 118 ? -27.057 -17.642 -9.659 1.00 92.38 118 VAL A CA 1
ATOM 935 C C . VAL A 1 118 ? -27.576 -18.723 -10.601 1.00 92.38 118 VAL A C 1
ATOM 937 O O . VAL A 1 118 ? -27.724 -19.886 -10.228 1.00 92.38 118 VAL A O 1
ATOM 940 N N . GLY A 1 119 ? -27.825 -18.324 -11.852 1.00 87.44 119 GLY A N 1
ATOM 941 C CA . GLY A 1 119 ? -28.287 -19.201 -12.926 1.00 87.44 119 GLY A CA 1
ATOM 942 C C . GLY A 1 119 ? -29.768 -19.584 -12.827 1.00 87.44 119 GLY A C 1
ATOM 943 O O . GLY A 1 119 ? -30.458 -19.254 -11.866 1.00 87.44 119 GLY A O 1
ATOM 944 N N . ALA A 1 120 ? -30.264 -20.301 -13.841 1.00 86.75 120 ALA A N 1
ATOM 945 C CA . ALA A 1 120 ? -31.664 -20.739 -13.904 1.00 86.75 120 ALA A CA 1
ATOM 946 C C . ALA A 1 120 ? -32.014 -21.809 -12.854 1.00 86.75 120 ALA A C 1
ATOM 948 O O . ALA A 1 120 ? -33.173 -21.948 -12.478 1.00 86.75 120 ALA A O 1
ATOM 949 N N . SER A 1 121 ? -31.015 -22.550 -12.363 1.00 88.62 121 SER A N 1
ATOM 950 C CA . SER A 1 121 ? -31.172 -23.525 -11.280 1.00 88.62 121 SER A CA 1
ATOM 951 C C . SER A 1 121 ? -31.307 -22.881 -9.896 1.00 88.62 121 SER A C 1
ATOM 953 O O . SER A 1 121 ? -31.679 -23.571 -8.952 1.00 88.62 121 SER A O 1
ATOM 955 N N . GLY A 1 122 ? -30.998 -21.583 -9.757 1.00 91.25 122 GLY A N 1
ATOM 956 C CA . GLY A 1 122 ? -31.101 -20.859 -8.489 1.00 91.25 122 GLY A CA 1
ATOM 957 C C . GLY A 1 122 ? -30.119 -21.332 -7.414 1.00 91.25 122 GLY A C 1
ATOM 958 O O . GLY A 1 122 ? -30.403 -21.184 -6.226 1.00 91.25 122 GLY A O 1
ATOM 959 N N . ALA A 1 123 ? -28.982 -21.917 -7.802 1.00 94.00 123 ALA A N 1
ATOM 960 C CA . ALA A 1 123 ? -27.998 -22.414 -6.846 1.00 94.00 123 ALA A CA 1
ATOM 961 C C . ALA A 1 123 ? -27.494 -21.267 -5.939 1.00 94.00 123 ALA A C 1
ATOM 963 O O . ALA A 1 123 ? -27.128 -20.204 -6.457 1.00 94.00 123 ALA A O 1
ATOM 964 N N . PRO A 1 124 ? -27.480 -21.447 -4.604 1.00 94.25 124 PRO A N 1
ATOM 965 C CA . PRO A 1 124 ? -27.095 -20.387 -3.684 1.00 94.25 124 PRO A CA 1
ATOM 966 C C . PRO A 1 124 ? -25.573 -20.235 -3.630 1.00 94.25 124 PRO A C 1
ATOM 968 O O . PRO A 1 124 ? -24.846 -21.201 -3.404 1.00 94.25 124 PRO A O 1
ATOM 971 N N . ILE A 1 125 ? -25.096 -19.002 -3.770 1.00 94.19 125 ILE A N 1
ATOM 972 C CA . ILE A 1 125 ? -23.718 -18.619 -3.469 1.00 94.19 125 ILE A CA 1
ATOM 973 C C . ILE A 1 125 ? -23.684 -18.028 -2.052 1.00 94.19 125 ILE A C 1
ATOM 975 O O . ILE A 1 125 ? -24.445 -17.095 -1.769 1.00 94.19 125 ILE A O 1
ATOM 979 N N . PRO A 1 126 ? -22.837 -18.556 -1.145 1.00 95.31 126 PRO A N 1
ATOM 980 C CA . PRO A 1 126 ? -22.716 -18.040 0.214 1.00 95.31 126 PRO A CA 1
ATOM 981 C C . PRO A 1 126 ? -22.017 -16.676 0.243 1.00 95.31 126 PRO A C 1
ATOM 983 O O . PRO A 1 126 ? -21.415 -16.240 -0.736 1.00 95.31 126 PRO A O 1
ATOM 986 N N . ALA A 1 127 ? -22.065 -16.011 1.397 1.00 96.69 127 ALA A N 1
ATOM 987 C CA . ALA A 1 127 ? -21.233 -14.837 1.633 1.00 96.69 127 ALA A CA 1
ATOM 988 C C . ALA A 1 127 ? -19.758 -15.242 1.635 1.00 96.69 127 ALA A C 1
ATOM 990 O O . ALA A 1 127 ? -19.390 -16.230 2.273 1.00 96.69 127 ALA A O 1
ATOM 991 N N . TYR A 1 128 ? -18.910 -14.442 0.999 1.00 95.75 128 TYR A N 1
ATOM 992 C CA . TYR A 1 128 ? -17.465 -14.558 1.155 1.00 95.75 128 TYR A CA 1
ATOM 993 C C . TYR A 1 128 ? -16.787 -13.202 0.999 1.00 95.75 128 TYR A C 1
ATOM 995 O O . TYR A 1 128 ? -17.339 -12.258 0.433 1.00 95.75 128 TYR A O 1
ATOM 1003 N N . ILE A 1 129 ? -15.569 -13.119 1.522 1.00 96.62 129 ILE A N 1
ATOM 1004 C CA . ILE A 1 129 ? -14.683 -11.975 1.350 1.00 96.62 129 ILE A CA 1
ATOM 1005 C C . ILE A 1 129 ? -13.511 -12.443 0.499 1.00 96.62 129 ILE A C 1
ATOM 1007 O O . ILE A 1 129 ? -12.935 -13.499 0.758 1.00 96.62 129 ILE A O 1
ATOM 1011 N N . THR A 1 130 ? -13.162 -11.667 -0.519 1.00 95.56 130 THR A N 1
ATOM 1012 C CA . THR A 1 130 ? -11.946 -11.882 -1.304 1.00 95.56 130 THR A CA 1
ATOM 1013 C C . THR A 1 130 ? -10.954 -10.757 -1.059 1.00 95.56 130 THR A C 1
ATOM 1015 O O . THR A 1 130 ? -11.356 -9.619 -0.820 1.00 95.56 130 THR A O 1
ATOM 1018 N N . ARG A 1 131 ? -9.664 -11.087 -1.100 1.00 96.25 131 ARG A N 1
ATOM 1019 C CA . ARG A 1 131 ? -8.550 -10.193 -0.786 1.00 96.25 131 ARG A CA 1
ATOM 1020 C C . ARG A 1 131 ? -7.668 -10.032 -2.016 1.00 96.25 131 ARG A C 1
ATOM 1022 O O . ARG A 1 131 ? -7.240 -11.033 -2.587 1.00 96.25 131 ARG A O 1
ATOM 1029 N N . PHE A 1 132 ? -7.390 -8.796 -2.409 1.00 95.38 132 PHE A N 1
ATOM 1030 C CA . PHE A 1 132 ? -6.534 -8.471 -3.552 1.00 95.38 132 PHE A CA 1
ATOM 1031 C C . PHE A 1 132 ? -5.774 -7.167 -3.300 1.00 95.38 132 PHE A C 1
ATOM 1033 O O . PHE A 1 132 ? -6.180 -6.358 -2.475 1.00 95.38 132 PHE A O 1
ATOM 1040 N N . THR A 1 133 ? -4.650 -6.955 -3.976 1.00 94.69 133 THR A N 1
ATOM 1041 C CA . THR A 1 133 ? -3.863 -5.721 -3.837 1.00 94.69 133 THR A CA 1
ATOM 1042 C C . THR A 1 133 ? -4.463 -4.592 -4.671 1.00 94.69 133 THR A C 1
ATOM 1044 O O . THR A 1 133 ? -5.029 -4.841 -5.735 1.00 94.69 133 THR A O 1
ATOM 1047 N N . MET A 1 134 ? -4.321 -3.342 -4.222 1.00 93.12 134 MET A N 1
ATOM 1048 C CA . MET A 1 134 ? -4.814 -2.173 -4.964 1.00 93.12 134 MET A CA 1
ATOM 1049 C C . MET A 1 134 ? -4.136 -2.017 -6.336 1.00 93.12 134 MET A C 1
ATOM 1051 O O . MET A 1 134 ? -4.800 -1.709 -7.323 1.00 93.12 134 MET A O 1
ATOM 1055 N N . TYR A 1 135 ? -2.825 -2.258 -6.401 1.00 94.44 135 TYR A N 1
ATOM 1056 C CA . TYR A 1 135 ? -2.023 -2.192 -7.623 1.00 94.44 135 TYR A CA 1
ATOM 1057 C C . TYR A 1 135 ? -1.391 -3.549 -7.951 1.00 94.44 135 TYR A C 1
ATOM 1059 O O . TYR A 1 135 ? -1.045 -4.324 -7.056 1.00 94.44 135 TYR A O 1
ATOM 1067 N N . GLU A 1 136 ? -1.193 -3.821 -9.241 1.00 93.19 136 GLU A N 1
ATOM 1068 C CA . GLU A 1 136 ? -0.491 -5.019 -9.727 1.00 93.19 136 GLU A CA 1
ATOM 1069 C C . GLU A 1 136 ? 1.032 -4.908 -9.536 1.00 93.19 136 GLU A C 1
ATOM 1071 O O . GLU A 1 136 ? 1.723 -5.899 -9.306 1.00 93.19 136 GLU A O 1
ATOM 1076 N N . LYS A 1 137 ? 1.567 -3.683 -9.618 1.00 93.81 137 LYS A N 1
ATOM 1077 C CA . LYS A 1 137 ? 3.002 -3.394 -9.542 1.00 93.81 137 LYS A CA 1
ATOM 1078 C C . LYS A 1 137 ? 3.310 -2.503 -8.346 1.00 93.81 137 LYS A C 1
ATOM 1080 O O . LYS A 1 137 ? 2.518 -1.650 -7.958 1.00 93.81 137 LYS A O 1
ATOM 1085 N N . THR A 1 138 ? 4.502 -2.675 -7.789 1.00 89.81 138 THR A N 1
ATOM 1086 C CA . THR A 1 138 ? 5.007 -1.808 -6.722 1.00 89.81 138 THR A CA 1
ATOM 1087 C C . THR A 1 138 ? 5.516 -0.501 -7.315 1.00 89.81 138 THR A C 1
ATOM 1089 O O . THR A 1 138 ? 6.461 -0.506 -8.106 1.00 89.81 138 THR A O 1
ATOM 1092 N N . HIS A 1 139 ? 4.918 0.612 -6.901 1.00 88.75 139 HIS A N 1
ATOM 1093 C CA . HIS A 1 139 ? 5.354 1.950 -7.284 1.00 88.75 139 HIS A CA 1
ATOM 1094 C C . HIS A 1 139 ? 6.379 2.499 -6.285 1.00 88.75 139 HIS A C 1
ATOM 1096 O O . HIS A 1 139 ? 6.380 2.139 -5.108 1.00 88.75 139 HIS A O 1
ATOM 1102 N N . TYR A 1 140 ? 7.265 3.366 -6.764 1.00 89.56 140 TYR A N 1
ATOM 1103 C CA . TYR A 1 140 ? 8.252 4.069 -5.949 1.00 89.56 140 TYR A CA 1
ATOM 1104 C C . TYR A 1 140 ? 7.946 5.561 -6.004 1.00 89.56 140 TYR A C 1
ATOM 1106 O O . TYR A 1 140 ? 7.565 6.062 -7.062 1.00 89.56 140 TYR A O 1
ATOM 1114 N N . ALA A 1 141 ? 8.093 6.239 -4.872 1.00 86.31 141 ALA A N 1
ATOM 1115 C CA . ALA A 1 141 ? 7.881 7.672 -4.778 1.00 86.31 141 ALA A CA 1
ATOM 1116 C C . ALA A 1 141 ? 9.022 8.423 -5.470 1.00 86.31 141 ALA A C 1
ATOM 1118 O O . ALA A 1 141 ? 10.182 7.991 -5.427 1.00 86.31 141 ALA A O 1
ATOM 1119 N N . LEU A 1 142 ? 8.694 9.552 -6.090 1.00 86.00 142 LEU A N 1
ATOM 1120 C CA . LEU A 1 142 ? 9.688 10.476 -6.620 1.00 86.00 142 LEU A CA 1
ATOM 1121 C C . LEU A 1 142 ? 10.327 11.296 -5.484 1.00 86.00 142 LEU A C 1
ATOM 1123 O O . LEU A 1 142 ? 9.726 11.473 -4.420 1.00 86.00 142 LEU A O 1
ATOM 1127 N N . PRO A 1 143 ? 11.540 11.843 -5.690 1.00 77.44 143 PRO A N 1
ATOM 1128 C CA . PRO A 1 143 ? 12.171 12.707 -4.701 1.00 77.44 143 PRO A CA 1
ATOM 1129 C C . PRO A 1 143 ? 11.278 13.914 -4.375 1.00 77.44 143 PRO A C 1
ATOM 1131 O O . PRO A 1 143 ? 10.911 14.676 -5.265 1.00 77.44 143 PRO A O 1
ATOM 1134 N N . GLY A 1 144 ? 10.943 14.093 -3.095 1.00 76.12 144 GLY A N 1
ATOM 1135 C CA . GLY A 1 144 ? 10.065 15.168 -2.611 1.00 76.12 144 GLY A CA 1
ATOM 1136 C C . GLY A 1 144 ? 8.606 14.760 -2.377 1.00 76.12 144 GLY A C 1
ATOM 1137 O O . GLY A 1 144 ? 7.886 15.485 -1.693 1.00 76.12 144 GLY A O 1
ATOM 1138 N N . GLU A 1 145 ? 8.172 13.591 -2.857 1.00 78.00 145 GLU A N 1
ATOM 1139 C CA . GLU A 1 145 ? 6.871 13.022 -2.497 1.00 78.00 145 GLU A CA 1
ATOM 1140 C C . GLU A 1 145 ? 6.948 12.414 -1.088 1.00 78.00 145 GLU A C 1
ATOM 1142 O O . GLU A 1 145 ? 7.741 11.509 -0.818 1.00 78.00 145 GLU A O 1
ATOM 1147 N N . THR A 1 146 ? 6.148 12.928 -0.151 1.00 64.38 146 THR A N 1
ATOM 1148 C CA . THR A 1 146 ? 6.163 12.456 1.238 1.00 64.38 146 THR A CA 1
ATOM 1149 C C . THR A 1 146 ? 5.186 11.299 1.439 1.00 64.38 146 THR A C 1
ATOM 1151 O O . THR A 1 146 ? 3.986 11.407 1.201 1.00 64.38 146 THR A O 1
ATOM 1154 N N . VAL A 1 147 ? 5.699 10.178 1.950 1.00 66.12 147 VAL A N 1
ATOM 1155 C CA . VAL A 1 147 ? 4.910 8.995 2.356 1.00 66.12 147 VAL A CA 1
ATOM 1156 C C . VAL A 1 147 ? 4.212 9.177 3.717 1.00 66.12 147 VAL A C 1
ATOM 1158 O O . VAL A 1 147 ? 3.456 8.311 4.160 1.00 66.12 147 VAL A O 1
ATOM 1161 N N . ASP A 1 148 ? 4.430 10.315 4.383 1.00 64.19 148 ASP A N 1
ATOM 1162 C CA . ASP A 1 148 ? 3.922 10.625 5.728 1.00 64.19 148 ASP A CA 1
ATOM 1163 C C . ASP A 1 148 ? 2.397 10.759 5.807 1.00 64.19 148 ASP A C 1
ATOM 1165 O O . ASP A 1 148 ? 1.794 10.526 6.858 1.00 64.19 148 ASP A O 1
ATOM 1169 N N . THR A 1 149 ? 1.737 11.125 4.706 1.00 60.16 149 THR A N 1
ATOM 1170 C CA . THR A 1 149 ? 0.268 11.106 4.633 1.00 60.16 149 THR A CA 1
ATOM 1171 C C . THR A 1 149 ? -0.273 9.691 4.812 1.00 60.16 149 THR A C 1
ATOM 1173 O O . THR A 1 149 ? -1.293 9.510 5.469 1.00 60.16 149 THR A O 1
ATOM 1176 N N . ILE A 1 150 ? 0.443 8.676 4.323 1.00 60.06 150 ILE A N 1
ATOM 1177 C CA . ILE A 1 150 ? -0.015 7.288 4.376 1.00 60.06 150 ILE A CA 1
ATOM 1178 C C . ILE A 1 150 ? 0.228 6.671 5.756 1.00 60.06 150 ILE A C 1
ATOM 1180 O O . ILE A 1 150 ? -0.614 5.934 6.262 1.00 60.06 150 ILE A O 1
ATOM 1184 N N . ARG A 1 151 ? 1.328 7.038 6.426 1.00 60.59 151 ARG A N 1
ATOM 1185 C CA . ARG A 1 151 ? 1.587 6.613 7.811 1.00 60.59 151 ARG A CA 1
ATOM 1186 C C . ARG A 1 151 ? 0.543 7.163 8.794 1.00 60.59 151 ARG A C 1
ATOM 1188 O O . ARG A 1 151 ? 0.224 6.489 9.767 1.00 60.59 151 ARG A O 1
ATOM 1195 N N . ARG A 1 152 ? -0.022 8.350 8.530 1.00 60.47 152 ARG A N 1
ATOM 1196 C CA . ARG A 1 152 ? -1.158 8.893 9.298 1.00 60.47 152 ARG A CA 1
ATOM 1197 C C . ARG A 1 152 ? -2.427 8.059 9.143 1.00 60.47 152 ARG A C 1
ATOM 1199 O O . ARG A 1 152 ? -3.111 7.852 10.138 1.00 60.47 152 ARG A O 1
ATOM 1206 N N . ASN A 1 153 ? -2.706 7.554 7.943 1.00 65.94 153 ASN A N 1
ATOM 1207 C CA . ASN A 1 153 ? -3.890 6.727 7.711 1.00 65.94 153 ASN A CA 1
ATOM 1208 C C . ASN A 1 153 ? -3.828 5.420 8.511 1.00 65.94 153 ASN A C 1
ATOM 1210 O O . ASN A 1 153 ? -4.803 5.085 9.160 1.00 65.94 153 ASN A O 1
ATOM 1214 N N . ALA A 1 154 ? -2.661 4.774 8.605 1.00 69.19 154 ALA A N 1
ATOM 1215 C CA . ALA A 1 154 ? -2.511 3.547 9.397 1.00 69.19 154 ALA A CA 1
ATOM 1216 C C . ALA A 1 154 ? -2.845 3.728 10.894 1.00 69.19 154 ALA A C 1
ATOM 1218 O O . ALA A 1 154 ? -3.419 2.838 11.511 1.00 69.19 154 ALA A O 1
ATOM 1219 N N . VAL A 1 155 ? -2.515 4.886 11.480 1.00 76.44 155 VAL A N 1
ATOM 1220 C CA . VAL A 1 155 ? -2.869 5.204 12.878 1.00 76.44 155 VAL A CA 1
ATOM 1221 C C . VAL A 1 155 ? -4.375 5.435 13.026 1.00 76.44 155 VAL A C 1
ATOM 1223 O O . VAL A 1 155 ? -4.961 5.059 14.037 1.00 76.44 155 VAL A O 1
ATOM 1226 N N . ILE A 1 156 ? -5.001 6.057 12.024 1.00 76.19 156 ILE A N 1
ATOM 1227 C CA . ILE A 1 156 ? -6.454 6.259 11.992 1.00 76.19 156 ILE A CA 1
ATOM 1228 C C . ILE A 1 156 ? -7.164 4.907 11.870 1.00 76.19 156 ILE A C 1
ATOM 1230 O O . ILE A 1 156 ? -8.112 4.664 12.611 1.00 76.19 156 ILE A O 1
ATOM 1234 N N . ASP A 1 157 ? -6.677 4.025 10.999 1.00 77.38 157 ASP A N 1
ATOM 1235 C CA . ASP A 1 157 ? -7.228 2.685 10.792 1.00 77.38 157 ASP A CA 1
ATOM 1236 C C . ASP A 1 157 ? -7.151 1.853 12.085 1.00 77.38 157 ASP A C 1
ATOM 1238 O O . ASP A 1 157 ? -8.142 1.264 12.508 1.00 77.38 157 ASP A O 1
ATOM 1242 N N . GLU A 1 158 ? -6.011 1.885 12.785 1.00 85.38 158 GLU A N 1
ATOM 1243 C CA . GLU A 1 158 ? -5.845 1.192 14.069 1.00 85.38 158 GLU A CA 1
ATOM 1244 C C . GLU A 1 158 ? -6.773 1.752 15.163 1.00 85.38 158 GLU A C 1
ATOM 1246 O O . GLU A 1 158 ? -7.333 0.995 15.959 1.00 85.38 158 GLU A O 1
ATOM 1251 N N . ALA A 1 159 ? -6.984 3.070 15.190 1.00 87.44 159 ALA A N 1
ATOM 1252 C CA . ALA A 1 159 ? -7.912 3.702 16.124 1.00 87.44 159 ALA A CA 1
ATOM 1253 C C . ALA A 1 159 ? -9.382 3.346 15.827 1.00 87.44 159 ALA A C 1
ATOM 1255 O O . ALA A 1 159 ? -10.165 3.144 16.758 1.00 87.44 159 ALA A O 1
ATOM 1256 N N . LEU A 1 160 ? -9.764 3.241 14.549 1.00 87.06 160 LEU A N 1
ATOM 1257 C CA . LEU A 1 160 ? -11.104 2.808 14.139 1.00 87.06 160 LEU A CA 1
ATOM 1258 C C . LEU A 1 160 ? -11.361 1.347 14.531 1.00 87.06 160 LEU A C 1
ATOM 1260 O O . LEU A 1 160 ? -12.404 1.046 15.111 1.00 87.06 160 LEU A O 1
ATOM 1264 N N . ASP A 1 161 ? -10.385 0.463 14.317 1.00 89.00 161 ASP A N 1
ATOM 1265 C CA . ASP A 1 161 ? -10.471 -0.946 14.718 1.00 89.00 161 ASP A CA 1
ATOM 1266 C C . ASP A 1 161 ? -10.648 -1.106 16.234 1.00 89.00 161 ASP A C 1
ATOM 1268 O O . ASP A 1 161 ? -11.429 -1.941 16.701 1.00 89.00 161 ASP A O 1
ATOM 1272 N N . GLN A 1 162 ? -9.924 -0.308 17.024 1.00 92.62 162 GLN A N 1
ATOM 1273 C CA . GLN A 1 162 ? -10.087 -0.281 18.479 1.00 92.62 162 GLN A CA 1
ATOM 1274 C C . GLN A 1 162 ? -11.501 0.163 18.858 1.00 92.62 162 GLN A C 1
ATOM 1276 O O . GLN A 1 162 ? -12.158 -0.500 19.663 1.00 92.62 162 GLN A O 1
ATOM 1281 N N . GLN A 1 163 ? -12.002 1.222 18.222 1.00 94.06 163 GLN A N 1
ATOM 1282 C CA . GLN A 1 163 ? -13.344 1.731 18.468 1.00 94.06 163 GLN A CA 1
ATOM 1283 C C . GLN A 1 163 ? -14.430 0.692 18.154 1.00 94.06 163 GLN A C 1
ATOM 1285 O O . GLN A 1 163 ? -15.384 0.547 18.919 1.00 94.06 163 GLN A O 1
ATOM 1290 N N . ASP A 1 164 ? -14.304 -0.050 17.056 1.00 94.19 164 ASP A N 1
ATOM 1291 C CA . ASP A 1 164 ? -15.289 -1.065 16.683 1.00 94.19 164 ASP A CA 1
ATOM 1292 C C . ASP A 1 164 ? -15.270 -2.271 17.632 1.00 94.19 164 ASP A C 1
ATOM 1294 O O . ASP A 1 164 ? -16.332 -2.798 17.976 1.00 94.19 164 ASP A O 1
ATOM 1298 N N . ARG A 1 165 ? -14.096 -2.662 18.149 1.00 93.50 165 ARG A N 1
ATOM 1299 C CA . ARG A 1 165 ? -13.986 -3.689 19.203 1.00 93.50 165 ARG A CA 1
ATOM 1300 C C . ARG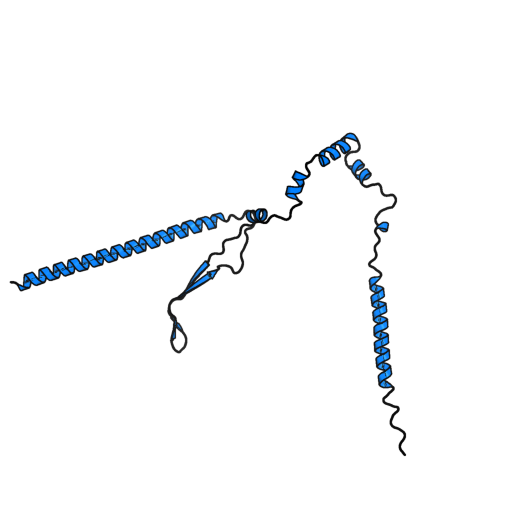 A 1 165 ? -14.636 -3.240 20.506 1.00 93.50 165 ARG A C 1
ATOM 1302 O O . ARG A 1 165 ? -15.345 -4.023 21.134 1.00 93.50 165 ARG A O 1
ATOM 1309 N N . GLU A 1 166 ? -14.425 -1.988 20.900 1.00 96.12 166 GLU A N 1
ATOM 1310 C CA . GLU A 1 166 ? -15.057 -1.416 22.089 1.00 96.12 166 GLU A CA 1
ATOM 1311 C C . GLU A 1 166 ? -16.579 -1.359 21.943 1.00 96.12 166 GLU A C 1
ATOM 1313 O O . GLU A 1 166 ? -17.299 -1.757 22.857 1.00 96.12 166 GLU A O 1
ATOM 1318 N N . ARG A 1 167 ? -17.087 -0.929 20.781 1.00 95.56 167 ARG A N 1
ATOM 1319 C CA . ARG A 1 167 ? -18.528 -0.942 20.489 1.00 95.56 167 ARG A CA 1
ATOM 1320 C C . ARG A 1 167 ? -19.099 -2.357 20.519 1.00 95.56 167 ARG A C 1
ATOM 1322 O O . ARG A 1 167 ? -20.171 -2.554 21.082 1.00 95.56 167 ARG A O 1
ATOM 1329 N N . ALA A 1 168 ? -18.397 -3.339 19.952 1.00 94.94 168 ALA A N 1
ATOM 1330 C CA . ALA A 1 168 ? -18.823 -4.736 19.995 1.00 94.94 168 ALA A CA 1
ATOM 1331 C C . ALA A 1 168 ? -18.911 -5.254 21.441 1.00 94.94 168 ALA A C 1
ATOM 1333 O O . ALA A 1 168 ? -19.937 -5.813 21.822 1.00 94.94 168 ALA A O 1
ATOM 1334 N N . ALA A 1 169 ? -17.900 -4.977 22.271 1.00 95.38 169 ALA A N 1
ATOM 1335 C CA . ALA A 1 169 ? -17.907 -5.350 23.686 1.00 95.38 169 ALA A CA 1
ATOM 1336 C C . ALA A 1 169 ? -19.049 -4.667 24.465 1.00 95.38 169 ALA A C 1
ATOM 1338 O O . ALA A 1 169 ? -19.724 -5.300 25.276 1.00 95.38 169 ALA A O 1
ATOM 1339 N N . GLN A 1 170 ? -19.323 -3.388 24.186 1.00 96.06 170 GLN A N 1
ATOM 1340 C CA . GLN A 1 170 ? -20.437 -2.660 24.803 1.00 96.06 170 GLN A CA 1
ATOM 1341 C C . GLN A 1 170 ? -21.799 -3.256 24.430 1.00 96.06 170 GLN A C 1
ATOM 1343 O O . GLN A 1 170 ? -22.670 -3.378 25.292 1.00 96.06 170 GLN A O 1
ATOM 1348 N N . LEU A 1 171 ? -21.979 -3.648 23.166 1.00 96.88 171 LEU A N 1
ATOM 1349 C CA . LEU A 1 171 ? -23.204 -4.294 22.696 1.00 96.88 171 LEU A CA 1
ATOM 1350 C C . LEU A 1 171 ? -23.408 -5.659 23.360 1.00 96.88 171 LEU A C 1
ATOM 1352 O O . LEU A 1 171 ? -24.531 -5.982 23.746 1.00 96.88 171 LEU A O 1
ATOM 1356 N N . GLU A 1 172 ? -22.346 -6.448 23.534 1.00 95.31 172 GLU A N 1
ATOM 1357 C CA . GLU A 1 172 ? -22.410 -7.724 24.258 1.00 95.31 172 GLU A CA 1
ATOM 1358 C C . GLU A 1 172 ? -22.816 -7.525 25.726 1.00 95.31 172 GLU A C 1
ATOM 1360 O O . GLU A 1 172 ? -23.722 -8.202 26.224 1.00 95.31 172 GLU A O 1
ATOM 1365 N N . ASP A 1 173 ? -22.226 -6.542 26.407 1.00 97.19 173 ASP A N 1
ATOM 1366 C CA . ASP A 1 173 ? -22.580 -6.190 27.784 1.00 97.19 173 ASP A CA 1
ATOM 1367 C C . ASP A 1 173 ? -24.033 -5.713 27.910 1.00 97.19 173 ASP A C 1
ATOM 1369 O O . ASP A 1 173 ? -24.738 -6.054 28.869 1.00 97.19 173 ASP A O 1
ATOM 1373 N N . GLU A 1 174 ? -24.503 -4.917 26.949 1.00 96.81 174 GLU A N 1
ATOM 1374 C CA . GLU A 1 174 ? -25.887 -4.455 26.891 1.00 96.81 174 GLU A CA 1
ATOM 1375 C C . GLU A 1 174 ? -26.853 -5.631 26.695 1.00 96.81 174 GLU A C 1
ATOM 1377 O O . GLU A 1 174 ? -27.853 -5.742 27.414 1.00 96.81 174 GLU A O 1
ATOM 1382 N N . GLN A 1 175 ? -26.523 -6.562 25.796 1.00 95.81 175 GLN A N 1
ATOM 1383 C CA . GLN A 1 175 ? -27.299 -7.780 25.575 1.00 95.81 175 GLN A CA 1
ATOM 1384 C C . GLN A 1 175 ? -27.348 -8.656 26.830 1.00 95.81 175 GLN A C 1
ATOM 1386 O O . GLN A 1 175 ? -28.426 -9.129 27.202 1.00 95.81 175 GLN A O 1
ATOM 1391 N N . LEU A 1 176 ? -26.225 -8.823 27.532 1.00 96.75 176 LEU A N 1
ATOM 1392 C CA . LEU A 1 176 ? -26.160 -9.595 28.772 1.00 96.75 176 LEU A CA 1
ATOM 1393 C C . LEU A 1 176 ? -27.013 -8.957 29.878 1.00 96.75 176 LEU A C 1
ATOM 1395 O O . LEU A 1 176 ? -27.757 -9.648 30.581 1.00 96.75 176 LEU A O 1
ATOM 1399 N N . LYS A 1 177 ? -26.953 -7.628 30.032 1.00 96.81 177 LYS A N 1
ATOM 1400 C CA . LYS A 1 177 ? -27.793 -6.888 30.990 1.00 96.81 177 LYS A CA 1
ATOM 140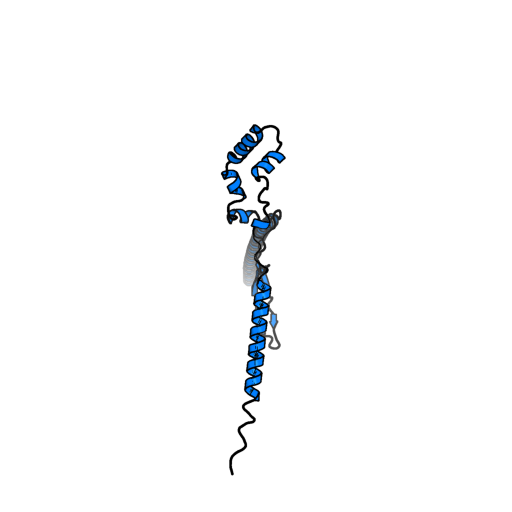1 C C . LYS A 1 177 ? -29.274 -7.022 30.645 1.00 96.81 177 LYS A C 1
ATOM 1403 O O . LYS A 1 177 ? -30.085 -7.272 31.539 1.00 96.81 177 LYS A O 1
ATOM 1408 N N . ALA A 1 178 ? -29.629 -6.910 29.366 1.00 96.50 178 ALA A N 1
ATOM 1409 C CA . ALA A 1 178 ? -30.995 -7.102 28.895 1.00 96.50 178 ALA A CA 1
ATOM 1410 C C . ALA A 1 178 ? -31.496 -8.534 29.153 1.00 96.50 178 ALA A C 1
ATOM 1412 O O . ALA A 1 178 ? -32.631 -8.707 29.600 1.00 96.50 178 ALA A O 1
ATOM 1413 N N . GLN A 1 179 ? -30.659 -9.554 28.942 1.00 95.69 179 GLN A N 1
ATOM 1414 C CA . GLN A 1 179 ? -30.984 -10.948 29.265 1.00 95.69 179 GLN A CA 1
ATOM 1415 C C . GLN A 1 179 ? -31.210 -11.143 30.767 1.00 95.69 179 GLN A C 1
ATOM 1417 O O . GLN A 1 179 ? -32.264 -11.636 31.163 1.00 95.69 179 GLN A O 1
ATOM 1422 N N . ARG A 1 180 ? -30.285 -10.674 31.615 1.00 96.94 180 ARG A N 1
ATOM 1423 C CA . ARG A 1 180 ? -30.415 -10.770 33.080 1.00 96.94 180 ARG A CA 1
ATOM 1424 C C . ARG A 1 180 ? -31.671 -10.075 33.595 1.00 96.94 180 ARG A C 1
ATOM 1426 O O . ARG A 1 180 ? -32.353 -10.610 34.464 1.00 96.94 180 ARG A O 1
ATOM 1433 N N . LYS A 1 181 ? -32.005 -8.904 33.045 1.00 96.88 181 LYS A N 1
ATOM 1434 C CA . LYS A 1 181 ? -33.239 -8.189 33.387 1.00 96.88 181 LYS A CA 1
ATOM 1435 C C . LYS A 1 181 ? -34.477 -9.006 33.010 1.00 96.88 181 LYS A C 1
ATOM 1437 O O . LYS A 1 181 ? -35.349 -9.190 33.849 1.00 96.88 181 LYS A O 1
ATOM 1442 N N . ARG A 1 182 ? -34.520 -9.574 31.797 1.00 95.88 182 ARG A N 1
ATOM 1443 C CA . ARG A 1 182 ? -35.616 -10.462 31.363 1.00 95.88 182 ARG A CA 1
ATOM 1444 C C . ARG A 1 182 ? -35.768 -11.675 32.281 1.00 95.88 182 ARG A C 1
ATOM 1446 O O . ARG A 1 182 ? -36.889 -12.032 32.629 1.00 95.88 182 ARG A O 1
ATOM 1453 N N . GLU A 1 183 ? -34.665 -12.286 32.710 1.00 96.19 183 GLU A N 1
ATOM 1454 C CA . GLU A 1 183 ? -34.697 -13.400 33.665 1.00 96.19 183 GLU A CA 1
ATOM 1455 C C . GLU A 1 183 ? -35.225 -12.976 35.042 1.00 96.19 183 GLU A C 1
ATOM 1457 O O . GLU A 1 183 ? -36.026 -13.693 35.645 1.00 96.19 183 GLU A O 1
ATOM 1462 N N . GLN A 1 184 ? -34.804 -11.814 35.548 1.00 95.69 184 GLN A N 1
ATOM 1463 C CA . GLN A 1 184 ? -35.294 -11.262 36.814 1.00 95.69 184 GLN A CA 1
ATOM 1464 C C . GLN A 1 184 ? -36.788 -10.924 36.751 1.00 95.69 184 GLN A C 1
ATOM 1466 O O . GLN A 1 184 ? -37.535 -11.263 37.675 1.00 95.69 184 GLN A O 1
ATOM 1471 N N . ASP A 1 185 ? -37.237 -10.318 35.654 1.00 96.31 185 ASP A N 1
ATOM 1472 C CA . ASP A 1 185 ? -38.640 -9.983 35.416 1.00 96.31 185 ASP A CA 1
ATOM 1473 C C . ASP A 1 185 ? -39.492 -11.261 35.335 1.00 96.31 185 ASP A C 1
ATOM 1475 O O . ASP A 1 185 ? -40.520 -11.363 36.010 1.00 96.31 185 ASP A O 1
ATOM 1479 N N . ALA A 1 186 ? -39.020 -12.289 34.616 1.00 94.81 186 ALA A N 1
ATOM 1480 C CA . ALA A 1 186 ? -39.677 -13.594 34.532 1.00 94.81 186 ALA A CA 1
ATOM 1481 C C . ALA A 1 186 ? -39.766 -14.294 35.901 1.00 94.81 186 ALA A C 1
ATOM 1483 O O . ALA A 1 186 ? -40.827 -14.804 36.273 1.00 94.81 186 ALA A O 1
ATOM 1484 N N . ARG A 1 187 ? -38.684 -14.273 36.697 1.00 93.81 187 ARG A N 1
ATOM 1485 C CA . ARG A 1 187 ? -38.676 -14.805 38.074 1.00 93.81 187 ARG A CA 1
ATOM 1486 C C . ARG A 1 187 ? -39.675 -14.071 38.970 1.00 93.81 187 ARG A C 1
ATOM 1488 O O . ARG A 1 187 ? -40.426 -14.707 39.709 1.00 93.81 187 ARG A O 1
ATOM 1495 N N . THR A 1 188 ? -39.723 -12.744 38.879 1.00 94.31 188 THR A N 1
ATOM 1496 C CA . THR A 1 188 ? -40.643 -11.906 39.664 1.00 94.31 188 THR A CA 1
ATOM 1497 C C . THR A 1 188 ? -42.100 -12.158 39.272 1.00 94.31 188 THR A C 1
ATOM 1499 O O . THR A 1 188 ? -42.970 -12.265 40.140 1.00 94.31 188 THR A O 1
ATOM 1502 N N . GLN A 1 189 ? -42.382 -12.309 37.975 1.00 93.12 189 GLN A N 1
ATOM 1503 C CA . GLN A 1 189 ? -43.716 -12.627 37.469 1.00 93.12 189 GLN A CA 1
ATOM 1504 C C . GLN A 1 189 ? -44.181 -14.023 37.914 1.00 93.12 189 GLN A C 1
ATOM 1506 O O . GLN A 1 189 ? -45.316 -14.167 38.370 1.00 93.12 189 GLN A O 1
ATOM 1511 N N . ALA A 1 190 ? -43.303 -15.031 37.871 1.00 91.00 190 ALA A N 1
ATOM 1512 C CA . ALA A 1 190 ? -43.597 -16.380 38.361 1.00 91.00 190 ALA A CA 1
ATOM 1513 C C . ALA A 1 190 ? -43.889 -16.408 39.874 1.00 91.00 190 ALA A C 1
ATOM 1515 O O . ALA A 1 190 ? -44.825 -17.082 40.321 1.00 91.00 190 ALA A O 1
ATOM 1516 N N . PHE A 1 191 ? -43.134 -15.634 40.665 1.00 91.25 191 PHE A N 1
ATOM 1517 C CA . PHE A 1 191 ? -43.382 -15.483 42.101 1.00 91.25 191 PHE A CA 1
ATOM 1518 C C . PHE A 1 191 ? -44.754 -14.847 42.373 1.00 91.25 191 PHE A C 1
ATOM 1520 O O . PHE A 1 191 ? -45.540 -15.382 43.158 1.00 91.25 191 PHE A O 1
ATOM 1527 N N . ARG A 1 192 ? -45.091 -13.755 41.668 1.00 90.06 192 ARG A N 1
ATOM 1528 C CA . ARG A 1 192 ? -46.405 -13.091 41.770 1.00 90.06 192 ARG A CA 1
ATOM 1529 C C . ARG A 1 192 ? -47.563 -14.019 41.385 1.00 90.06 192 ARG A C 1
ATOM 1531 O O . ARG A 1 192 ? -48.563 -14.062 42.099 1.00 90.06 192 ARG A O 1
ATOM 1538 N N . ALA A 1 193 ? -47.424 -14.792 40.308 1.00 88.50 193 ALA A N 1
ATOM 1539 C CA . ALA A 1 193 ? -48.442 -15.753 39.876 1.00 88.50 193 ALA A CA 1
ATOM 1540 C C . ALA A 1 193 ? -48.671 -16.869 40.915 1.00 88.50 193 ALA A C 1
ATOM 1542 O O . ALA A 1 193 ? -49.809 -17.246 41.193 1.00 88.50 193 ALA A O 1
ATOM 1543 N N . SER A 1 194 ? -47.597 -17.355 41.543 1.00 82.25 194 SER A N 1
ATOM 1544 C CA . SER A 1 194 ? -47.672 -18.386 42.587 1.00 82.25 194 SER A CA 1
ATOM 1545 C C . SER A 1 194 ? -48.337 -17.882 43.873 1.00 82.25 194 SER A C 1
ATOM 1547 O O . SER A 1 194 ? -49.058 -18.637 44.525 1.00 82.25 194 SER A O 1
ATOM 1549 N N . ALA A 1 195 ? -48.139 -16.608 44.228 1.00 82.69 195 ALA A N 1
ATOM 1550 C CA . ALA A 1 195 ? -48.802 -15.986 45.374 1.00 82.69 195 ALA A CA 1
ATOM 1551 C C . ALA A 1 195 ? -50.320 -15.843 45.160 1.00 82.69 195 ALA A C 1
ATOM 1553 O O . ALA A 1 195 ? -51.094 -16.080 46.084 1.00 82.69 195 ALA A O 1
ATOM 1554 N N . HIS A 1 196 ? -50.752 -15.525 43.935 1.00 77.12 196 HIS A N 1
ATOM 1555 C CA . HIS A 1 196 ? -52.174 -15.419 43.594 1.00 77.12 196 HIS A CA 1
ATOM 1556 C C . HIS A 1 196 ? -52.918 -16.763 43.600 1.00 77.12 196 HIS A C 1
ATOM 1558 O O . HIS A 1 196 ? -54.108 -16.778 43.881 1.00 77.12 196 HIS A O 1
ATOM 1564 N N . LYS A 1 197 ? -52.237 -17.885 43.332 1.00 74.56 197 LYS A N 1
ATOM 1565 C CA . LYS A 1 197 ? -52.837 -19.234 43.305 1.00 74.56 197 LYS A CA 1
ATOM 1566 C C . LYS A 1 197 ? -53.053 -19.856 44.699 1.00 74.56 197 LYS A C 1
ATOM 1568 O O . LYS A 1 197 ? -53.706 -20.887 44.809 1.00 74.56 197 LYS A O 1
ATOM 1573 N N . LYS A 1 198 ? -52.463 -19.277 45.753 1.00 63.19 198 LYS A N 1
ATOM 1574 C CA . LYS A 1 198 ? -52.553 -19.759 47.150 1.00 63.19 198 LYS A CA 1
ATOM 1575 C C . LYS A 1 198 ? -53.643 -19.067 47.987 1.00 63.19 198 LYS A C 1
ATOM 1577 O O . LYS A 1 198 ? -53.774 -19.395 49.164 1.00 63.19 198 LYS A O 1
ATOM 1582 N N . ARG A 1 199 ? -54.375 -18.117 47.407 1.00 54.59 199 ARG A N 1
ATOM 1583 C CA . ARG A 1 199 ? -55.591 -17.515 47.972 1.00 54.59 199 ARG A CA 1
ATOM 1584 C C . ARG A 1 199 ? -56.813 -18.154 47.336 1.00 54.59 199 ARG A C 1
ATOM 1586 O O . ARG A 1 199 ? -57.811 -18.287 48.069 1.00 54.59 199 ARG A O 1
#

pLDDT: mean 75.76, std 15.82, range [43.44, 97.19]

Radius of gyration: 47.02 Å; chains: 1; bounding box: 110×85×133 Å

InterPro domains:
  IPR022262 Lipoprotein, putative [TIGR03751] (30-146)

Foldseek 3Di:
DDDDDDDPPPPVVVVVVVVVVVVVVVVVVVVVVVPPPPDDDCVVVDDPPDDDPVVVCCVVVDVDDPVVVVVVVVVVVPPPVVVVCVPPPDDCDVVNVCVQWPWADWDKDKDWDDWFFDDPVRHIDHIDIDIDTPDPDIHTDHGPDDSVVVVVVVVVVVVVVVVVVVVVVVVVVVVVVVVVVVVVVVVVVVVVVVVVVVD

Sequence (199 aa):
MRESWSIHITIGAHMKNYWIKASAILASILAMSLTAGCASSIDKVVEDRGQDMESIYAHYAGGDKANNYERRKRTLNMRDAESRSAMTGFPPHPERVRHLFPKLPNPELFMFVRPHAVGASGAPIPAYITRFTMYEKTHYALPGETVDTIRRNAVIDEALDQQDRERAAQLEDEQLKAQRKREQDARTQAFRASAHKKR